Protein AF-X0UNL7-F1 (afdb_monomer)

Radius of gyration: 23.58 Å; Cα contacts (8 Å, |Δi|>4): 233; chains: 1; bounding box: 72×49×48 Å

Sequence (188 aa):
SVNSPQVIQELAQRMLQRGILPELEVFDLGMVNYANYLLRKQIIPSPSYLNIILGNIAGAQCSLGHMAAMLQDIPANTLWSFGGIGAAQLSSVAVAIAMGGGVRIGLEDNLHLHGRLTTNRELLATVRALAEIHGREIMSPAVAREKLGLGKHGRHPIPDNGRRQRTTLGTIPGGAQASSSDQRRAVA

InterPro domains:
  IPR008567 Beta-keto acid cleavage enzyme [PF05853] (2-150)
  IPR008567 Beta-keto acid cleavage enzyme [PTHR37418] (2-151)
  IPR013785 Aldolase-type TIM barrel [G3DSA:3.20.20.70] (1-152)

pLDDT: mean 87.15, std 21.37, range [29.81, 98.62]

Structure (mmCIF, N/CA/C/O backbone):
data_AF-X0UNL7-F1
#
_entry.id   AF-X0UNL7-F1
#
loop_
_atom_site.group_PDB
_atom_site.id
_atom_site.type_symbol
_atom_site.label_atom_id
_atom_site.label_alt_id
_atom_site.label_comp_id
_atom_site.label_asym_id
_atom_site.label_entity_id
_atom_site.label_seq_id
_atom_site.pdbx_PDB_ins_code
_atom_site.Cartn_x
_atom_site.Cartn_y
_atom_site.Cartn_z
_atom_site.occupancy
_atom_site.B_iso_or_equiv
_atom_site.auth_seq_id
_atom_site.auth_comp_id
_atom_site.auth_asym_id
_atom_site.auth_atom_id
_atom_site.pdbx_PDB_model_num
ATOM 1 N N . SER A 1 1 ? 12.863 6.101 9.921 1.00 58.38 1 SER A N 1
ATOM 2 C CA . SER A 1 1 ? 12.050 6.674 11.015 1.00 58.38 1 SER A CA 1
ATOM 3 C C . SER A 1 1 ? 11.760 5.585 12.033 1.00 58.38 1 SER A C 1
ATOM 5 O O . SER A 1 1 ? 11.741 4.427 11.633 1.00 58.38 1 SER A O 1
ATOM 7 N N . VAL A 1 2 ? 11.523 5.928 13.301 1.00 81.31 2 VAL A N 1
ATOM 8 C CA . VAL A 1 2 ? 11.025 4.992 14.324 1.00 81.31 2 VAL A CA 1
ATOM 9 C C . VAL A 1 2 ? 9.704 5.545 14.847 1.00 81.31 2 VAL A C 1
ATOM 11 O O . VAL A 1 2 ? 9.682 6.607 15.462 1.00 81.31 2 VAL A O 1
ATOM 14 N N . ASN A 1 3 ? 8.608 4.832 14.594 1.00 92.38 3 ASN A N 1
ATOM 15 C CA . ASN A 1 3 ? 7.275 5.209 15.058 1.00 92.38 3 ASN A CA 1
ATOM 16 C C . ASN A 1 3 ? 6.908 4.311 16.244 1.00 92.38 3 ASN A C 1
ATOM 18 O O . ASN A 1 3 ? 6.763 3.101 16.074 1.00 92.38 3 ASN A O 1
ATOM 22 N N . SER A 1 4 ? 6.777 4.875 17.447 1.00 96.00 4 SER A N 1
ATOM 23 C CA . SER A 1 4 ? 6.347 4.093 18.610 1.00 96.00 4 SER A CA 1
ATOM 24 C C . SER A 1 4 ? 4.848 3.757 18.531 1.00 96.00 4 SER A C 1
ATOM 26 O O . SER A 1 4 ? 4.080 4.514 17.926 1.00 96.00 4 SER A O 1
ATOM 28 N N . PRO A 1 5 ? 4.389 2.671 19.184 1.00 96.06 5 PRO A N 1
ATOM 29 C CA . PRO A 1 5 ? 2.966 2.344 19.304 1.00 96.06 5 PRO A CA 1
ATOM 30 C C . PRO A 1 5 ? 2.100 3.517 19.783 1.00 96.06 5 PRO A C 1
ATOM 32 O O . PRO A 1 5 ? 0.970 3.673 19.331 1.00 96.06 5 PRO A O 1
ATOM 35 N N . GLN A 1 6 ? 2.620 4.357 20.681 1.00 96.94 6 GLN A N 1
ATOM 36 C CA . GLN A 1 6 ? 1.936 5.542 21.203 1.00 96.94 6 GLN A CA 1
ATOM 37 C C . GLN A 1 6 ? 1.766 6.608 20.113 1.00 96.94 6 GLN A C 1
ATOM 39 O O . GLN A 1 6 ? 0.651 7.073 19.884 1.00 96.94 6 GLN A O 1
ATOM 44 N N . VAL A 1 7 ? 2.839 6.928 19.378 1.00 97.19 7 VAL A N 1
ATOM 45 C CA . VAL A 1 7 ? 2.806 7.902 18.272 1.00 97.19 7 VAL A CA 1
ATOM 46 C C . VAL A 1 7 ? 1.833 7.462 17.175 1.00 97.19 7 VAL A C 1
ATOM 48 O O . VAL A 1 7 ? 1.063 8.283 16.684 1.00 97.19 7 VAL A O 1
ATOM 51 N N . ILE A 1 8 ? 1.808 6.170 16.827 1.00 97.31 8 ILE A N 1
ATOM 52 C CA . ILE A 1 8 ? 0.876 5.628 15.823 1.00 97.31 8 ILE A CA 1
ATOM 53 C C . ILE A 1 8 ? -0.584 5.839 16.261 1.00 97.31 8 ILE A C 1
ATOM 55 O O . ILE A 1 8 ? -1.399 6.324 15.476 1.00 97.31 8 ILE A O 1
ATOM 59 N N . GLN A 1 9 ? -0.910 5.526 17.519 1.00 97.81 9 GLN A N 1
ATOM 60 C CA . GLN A 1 9 ? -2.265 5.693 18.061 1.00 97.81 9 GLN A CA 1
ATOM 61 C C . GLN A 1 9 ? -2.677 7.170 18.146 1.00 97.81 9 GLN A C 1
ATOM 63 O O . GLN A 1 9 ? -3.792 7.517 17.752 1.00 97.81 9 GLN A O 1
ATOM 68 N N . GLU A 1 10 ? -1.783 8.055 18.596 1.00 97.56 10 GLU A N 1
ATOM 69 C CA . GLU A 1 10 ? -2.044 9.497 18.633 1.00 97.56 10 GLU A CA 1
ATOM 70 C C . GLU A 1 10 ? -2.282 10.086 17.239 1.00 97.56 10 GLU A C 1
ATOM 72 O O . GLU A 1 10 ? -3.206 10.883 17.058 1.00 97.56 10 GLU A O 1
ATOM 77 N N . LEU A 1 11 ? -1.468 9.710 16.248 1.00 97.50 11 LEU A N 1
ATOM 78 C CA . LEU A 1 11 ? -1.635 10.173 14.870 1.00 97.50 11 LEU A CA 1
ATOM 79 C C . LEU A 1 11 ? -2.964 9.685 14.286 1.00 97.50 11 LEU A C 1
ATOM 81 O O . LEU A 1 11 ? -3.722 10.506 13.769 1.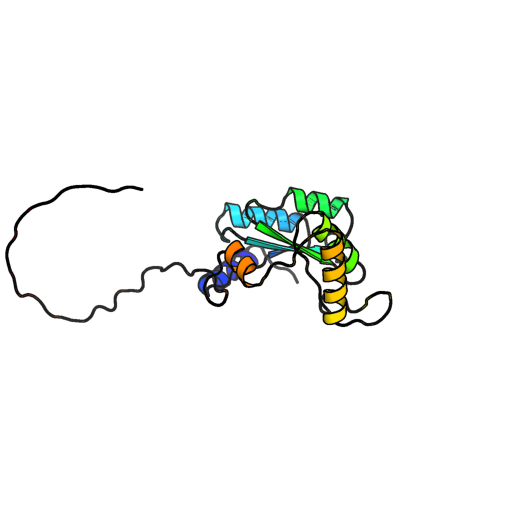00 97.50 11 LEU A O 1
ATOM 85 N N . ALA A 1 12 ? -3.296 8.401 14.453 1.00 97.00 12 ALA A N 1
ATOM 86 C CA . ALA A 1 12 ? -4.574 7.841 14.019 1.00 97.00 12 ALA A CA 1
ATOM 87 C C . ALA A 1 12 ? -5.772 8.600 14.619 1.00 97.00 12 ALA A C 1
ATOM 89 O O . ALA A 1 12 ? -6.649 9.059 13.884 1.00 97.00 12 ALA A O 1
ATOM 90 N N . GLN A 1 13 ? -5.779 8.834 15.936 1.00 96.56 13 GLN A N 1
ATOM 91 C CA . GLN A 1 13 ? -6.833 9.613 16.598 1.00 96.56 13 GLN A CA 1
ATOM 92 C C . GLN A 1 13 ? -6.912 11.055 16.068 1.00 96.56 13 GLN A C 1
ATOM 94 O O . GLN A 1 13 ? -8.002 11.544 15.758 1.00 96.56 13 GLN A O 1
ATOM 99 N N . ARG A 1 14 ? -5.769 11.738 15.905 1.00 97.12 14 ARG A N 1
ATOM 100 C CA . ARG A 1 14 ? -5.707 13.112 15.366 1.00 97.12 14 ARG A CA 1
ATOM 101 C C . ARG A 1 14 ? -6.190 13.198 13.912 1.00 97.12 14 ARG A C 1
ATOM 103 O O . ARG A 1 14 ? -6.754 14.232 13.540 1.00 97.12 14 ARG A O 1
ATOM 110 N N . MET A 1 15 ? -5.978 12.159 13.104 1.00 97.25 15 MET A N 1
ATOM 111 C CA . MET A 1 15 ? -6.485 12.052 11.729 1.00 97.25 15 MET A CA 1
ATOM 112 C C . MET A 1 15 ? -8.008 11.878 11.722 1.00 97.25 15 MET A C 1
ATOM 114 O O . MET A 1 15 ? -8.712 12.677 11.098 1.00 97.25 15 MET A O 1
ATOM 118 N N . LEU A 1 16 ? -8.532 10.929 12.503 1.00 95.69 16 LEU A N 1
ATOM 119 C CA . LEU A 1 16 ? -9.971 10.649 12.589 1.00 95.69 16 LEU A CA 1
ATOM 120 C C . LEU A 1 16 ? -10.769 11.860 13.102 1.00 95.69 16 LEU A C 1
ATOM 122 O O . LEU A 1 16 ? -11.783 12.224 12.509 1.00 95.69 16 LEU A O 1
ATOM 126 N N . GLN A 1 17 ? -10.255 12.575 14.110 1.00 95.62 17 GLN A N 1
ATOM 127 C CA . GLN A 1 17 ? -10.824 13.845 14.602 1.00 95.62 17 GLN A CA 1
ATOM 128 C C . GLN A 1 17 ? -10.930 14.942 13.524 1.00 95.62 17 GLN A C 1
ATOM 130 O O . GLN A 1 17 ? -11.717 15.876 13.668 1.00 95.62 17 GLN A O 1
ATOM 135 N N . ARG A 1 18 ? -10.135 14.858 12.449 1.00 95.44 18 ARG A N 1
ATOM 136 C CA . ARG A 1 18 ? -10.132 15.803 11.315 1.00 95.44 18 ARG A CA 1
ATOM 137 C C . ARG A 1 18 ? -10.932 15.293 10.108 1.00 95.44 18 ARG A C 1
ATOM 139 O O . ARG A 1 18 ? -11.028 16.001 9.102 1.00 95.44 18 ARG A O 1
ATOM 146 N N . GLY A 1 19 ? -11.525 14.102 10.207 1.00 95.50 19 GLY A N 1
ATOM 147 C CA . GLY A 1 19 ? -12.220 13.434 9.107 1.00 95.50 19 GLY A CA 1
ATOM 148 C C . GLY A 1 19 ? -11.260 12.855 8.067 1.00 95.50 19 GLY A C 1
ATOM 149 O O . GLY A 1 19 ? -11.548 12.905 6.872 1.00 95.50 19 GLY A O 1
ATOM 150 N N . ILE A 1 20 ? -10.107 12.349 8.510 1.00 96.44 20 ILE A N 1
ATOM 151 C CA . ILE A 1 20 ? -9.097 11.685 7.680 1.00 96.44 20 ILE A CA 1
ATOM 152 C C . ILE A 1 20 ? -9.042 10.214 8.105 1.00 96.44 20 ILE A C 1
ATOM 154 O O . ILE A 1 20 ? -8.800 9.926 9.276 1.00 96.44 20 ILE A O 1
ATOM 158 N N . LEU A 1 21 ? -9.263 9.292 7.165 1.00 97.12 21 LEU A N 1
ATOM 159 C CA . LEU A 1 21 ? -9.045 7.860 7.383 1.00 97.12 21 LEU A CA 1
ATOM 160 C C . LEU A 1 21 ? -7.533 7.576 7.313 1.00 97.12 21 LEU A C 1
ATOM 162 O O . LEU A 1 21 ? -6.908 7.995 6.337 1.00 97.12 21 LEU A O 1
ATOM 166 N N . PRO A 1 22 ? -6.929 6.897 8.304 1.00 97.25 22 PRO A N 1
ATOM 167 C CA . PRO A 1 22 ? -5.535 6.481 8.212 1.00 97.25 22 PRO A CA 1
ATOM 168 C C . PRO A 1 22 ? -5.308 5.421 7.128 1.00 97.25 22 PRO A C 1
ATOM 170 O O . PRO A 1 22 ? -5.930 4.361 7.144 1.00 97.25 22 PRO A O 1
ATOM 173 N N . GLU A 1 23 ? -4.369 5.702 6.228 1.00 97.75 23 GLU A N 1
ATOM 174 C CA . GLU A 1 23 ? -3.681 4.694 5.423 1.00 97.75 23 GLU A CA 1
ATOM 175 C C . GLU A 1 23 ? -2.556 4.094 6.272 1.00 97.75 23 GLU A C 1
ATOM 177 O O . GLU A 1 23 ? -1.737 4.825 6.837 1.00 97.75 23 GLU A O 1
ATOM 182 N N . LEU A 1 24 ? -2.548 2.770 6.422 1.00 97.88 24 LEU A N 1
ATOM 183 C CA . LEU A 1 24 ? -1.530 2.071 7.197 1.00 97.88 24 LEU A CA 1
ATOM 184 C C . LEU A 1 24 ? -0.393 1.614 6.288 1.00 97.88 24 LEU A C 1
ATOM 186 O O . LEU A 1 24 ? -0.502 0.591 5.614 1.00 97.88 24 LEU A O 1
ATOM 190 N N . GLU A 1 25 ? 0.706 2.361 6.321 1.00 97.44 25 GLU A N 1
ATOM 191 C CA . GLU A 1 25 ? 1.963 1.994 5.668 1.00 97.44 25 GLU A CA 1
ATOM 192 C C . GLU A 1 25 ? 2.620 0.816 6.407 1.00 97.44 25 GLU A C 1
ATOM 194 O O . GLU A 1 25 ? 3.006 0.923 7.577 1.00 97.44 25 GLU A O 1
ATOM 199 N N . VAL A 1 26 ? 2.730 -0.324 5.727 1.00 97.81 26 VAL A N 1
ATOM 200 C CA . VAL A 1 26 ? 3.192 -1.605 6.274 1.00 97.81 26 VAL A CA 1
ATOM 201 C C . VAL A 1 26 ? 4.473 -2.030 5.567 1.00 97.81 26 VAL A C 1
ATOM 203 O O . VAL A 1 26 ? 4.478 -2.303 4.372 1.00 97.81 26 VAL A O 1
ATOM 206 N N . PHE A 1 27 ? 5.557 -2.151 6.331 1.00 97.56 27 PHE A N 1
ATOM 207 C CA . PHE A 1 27 ? 6.864 -2.580 5.823 1.00 97.56 27 PHE A CA 1
ATOM 208 C C . PHE A 1 27 ? 7.256 -3.992 6.272 1.00 97.56 27 PHE A C 1
ATOM 210 O O . PHE A 1 27 ? 8.215 -4.538 5.743 1.00 97.56 27 PHE A O 1
ATOM 217 N N . ASP A 1 28 ? 6.561 -4.590 7.246 1.00 96.62 28 ASP A N 1
ATOM 218 C CA . ASP A 1 28 ? 6.892 -5.919 7.781 1.00 96.62 28 ASP A CA 1
ATOM 219 C C . ASP A 1 28 ? 5.660 -6.623 8.387 1.00 96.62 28 ASP A C 1
ATOM 221 O O . ASP A 1 28 ? 4.667 -5.976 8.735 1.00 96.62 28 ASP A O 1
ATOM 225 N N . LEU A 1 29 ? 5.719 -7.946 8.555 1.00 96.81 29 LEU A N 1
ATOM 226 C CA . LEU A 1 29 ? 4.645 -8.784 9.100 1.00 96.81 29 LEU A CA 1
ATOM 227 C C . LEU A 1 29 ? 4.271 -8.375 10.536 1.00 96.81 29 LEU A C 1
ATOM 229 O O . LEU A 1 29 ? 3.103 -8.415 10.928 1.00 96.81 29 LEU A O 1
ATOM 233 N N . GLY A 1 30 ? 5.241 -7.888 11.316 1.00 97.00 30 GLY A N 1
ATOM 234 C CA . GLY A 1 30 ? 4.986 -7.289 12.631 1.00 97.00 30 GLY A CA 1
ATOM 235 C C . GLY A 1 30 ? 4.044 -6.076 12.577 1.00 97.00 30 GLY A C 1
ATOM 236 O O . GLY A 1 30 ? 3.266 -5.856 13.505 1.00 97.00 30 GLY A O 1
ATOM 237 N N . MET A 1 31 ? 4.043 -5.322 11.471 1.00 97.69 31 MET A N 1
ATOM 238 C CA . MET A 1 31 ? 3.136 -4.184 11.275 1.00 97.69 31 MET A CA 1
ATOM 239 C C . MET A 1 31 ? 1.727 -4.633 10.861 1.00 97.69 31 MET A C 1
ATOM 241 O O . MET A 1 31 ? 0.760 -4.030 11.319 1.00 97.69 31 MET A O 1
ATOM 245 N N . VAL A 1 32 ? 1.581 -5.732 10.106 1.00 98.12 32 VAL A N 1
ATOM 246 C CA . VAL A 1 32 ? 0.269 -6.374 9.848 1.00 98.12 32 VAL A CA 1
ATOM 247 C C . VAL A 1 32 ? -0.356 -6.864 11.162 1.00 98.12 32 VAL A C 1
ATOM 249 O O . VAL A 1 32 ? -1.530 -6.613 11.450 1.00 98.12 32 VAL A O 1
ATOM 252 N N . ASN A 1 33 ? 0.452 -7.484 12.024 1.00 97.69 33 ASN A N 1
ATOM 253 C CA . ASN A 1 33 ? 0.040 -7.891 13.368 1.00 97.69 33 ASN A CA 1
ATOM 254 C C . ASN A 1 33 ? -0.386 -6.699 14.244 1.00 97.69 33 ASN A C 1
ATOM 256 O O . ASN A 1 33 ? -1.362 -6.790 14.999 1.00 97.69 33 ASN A O 1
ATOM 260 N N . TYR A 1 34 ? 0.294 -5.555 14.116 1.00 97.75 34 TYR A N 1
ATOM 261 C CA . TYR A 1 34 ? -0.083 -4.339 14.833 1.00 97.75 34 TYR A CA 1
ATOM 262 C C . TYR A 1 34 ? -1.340 -3.663 14.255 1.00 97.75 34 TYR A C 1
ATOM 264 O O . TYR A 1 34 ? -2.193 -3.219 15.023 1.00 97.75 34 TYR A O 1
ATOM 272 N N . ALA A 1 35 ? -1.541 -3.674 12.934 1.00 97.94 35 ALA A N 1
ATOM 273 C CA . ALA A 1 35 ? -2.788 -3.229 12.300 1.00 97.94 35 ALA A CA 1
ATOM 274 C C . ALA A 1 35 ? -4.003 -4.019 12.822 1.00 97.94 35 ALA A C 1
ATOM 276 O O . ALA A 1 35 ? -5.010 -3.434 13.229 1.00 97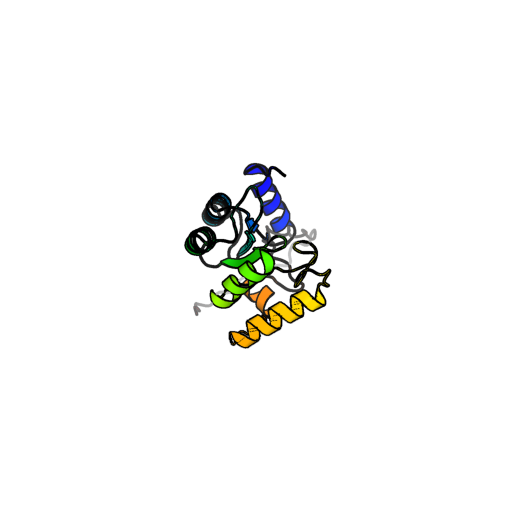.94 35 ALA A O 1
ATOM 277 N N . ASN A 1 36 ? -3.866 -5.345 12.921 1.00 97.50 36 ASN A N 1
ATOM 278 C CA . ASN A 1 36 ? -4.855 -6.219 13.553 1.00 97.50 36 ASN A CA 1
ATOM 279 C C . ASN A 1 36 ? -5.135 -5.838 15.020 1.00 97.50 36 ASN A C 1
ATOM 281 O O . ASN A 1 36 ? -6.288 -5.851 15.455 1.00 97.50 36 ASN A O 1
ATOM 285 N N . TYR A 1 37 ? -4.108 -5.480 15.800 1.00 97.69 37 TYR A N 1
ATOM 286 C CA . TYR A 1 37 ? -4.297 -4.973 17.164 1.00 97.69 37 TYR A CA 1
ATOM 287 C C . TYR A 1 37 ? -5.105 -3.665 17.185 1.00 97.69 37 TYR A C 1
ATOM 289 O O . TYR A 1 37 ? -6.057 -3.563 17.964 1.00 97.69 37 TYR A O 1
ATOM 297 N N . LEU A 1 38 ? -4.771 -2.695 16.326 1.00 97.69 38 LEU A N 1
ATOM 298 C CA . LEU A 1 38 ? -5.443 -1.391 16.265 1.00 97.69 38 LEU A CA 1
ATOM 299 C C . LEU A 1 38 ? -6.933 -1.525 15.907 1.00 97.69 38 LEU A C 1
ATOM 301 O O . LEU A 1 38 ? -7.767 -0.890 16.557 1.00 97.69 38 LEU A O 1
ATOM 305 N N . LEU A 1 39 ? -7.271 -2.390 14.943 1.00 96.62 39 LEU A N 1
ATOM 306 C CA . LEU A 1 39 ? -8.658 -2.692 14.560 1.00 96.62 39 LEU A CA 1
ATOM 307 C C . LEU A 1 39 ? -9.427 -3.410 15.674 1.00 96.62 39 LEU A C 1
ATOM 309 O O . LEU A 1 39 ? -10.516 -2.974 16.044 1.00 96.62 39 LEU A O 1
ATOM 313 N N . ARG A 1 40 ? -8.854 -4.461 16.282 1.00 96.56 40 ARG A N 1
ATOM 314 C CA . ARG A 1 40 ? -9.494 -5.165 17.416 1.00 96.56 40 ARG A CA 1
ATOM 315 C C . ARG A 1 40 ? -9.735 -4.256 18.622 1.00 96.56 40 ARG A C 1
ATOM 317 O O . ARG A 1 40 ? -10.652 -4.506 19.398 1.00 96.56 40 ARG A O 1
ATOM 324 N N . LYS A 1 41 ? -8.906 -3.225 18.804 1.00 96.94 41 LYS A N 1
ATOM 325 C CA . LYS A 1 41 ? -9.064 -2.203 19.850 1.00 96.94 41 LYS A CA 1
ATOM 326 C C . LYS A 1 41 ? -9.923 -1.008 19.426 1.00 96.94 41 LYS A C 1
ATOM 328 O O . LYS A 1 41 ? -10.089 -0.104 20.236 1.00 96.94 41 LYS A O 1
ATOM 333 N N . GLN A 1 42 ? -10.465 -1.005 18.204 1.00 95.44 42 GLN A N 1
ATOM 334 C CA . GLN A 1 42 ? -11.272 0.084 17.632 1.00 95.44 42 GLN A CA 1
ATOM 335 C C . GLN A 1 42 ? -10.557 1.452 17.656 1.00 95.44 42 GLN A C 1
ATOM 337 O O . GLN A 1 42 ? -11.193 2.502 17.690 1.00 95.44 42 GLN A O 1
ATOM 342 N N . ILE A 1 43 ? -9.218 1.446 17.633 1.00 95.94 43 ILE A N 1
ATOM 343 C CA . ILE A 1 43 ? -8.396 2.668 17.583 1.00 95.94 43 ILE A CA 1
ATOM 344 C C . ILE A 1 43 ? -8.408 3.258 16.167 1.00 95.94 43 ILE A C 1
ATOM 346 O O . ILE A 1 43 ? -8.331 4.474 15.992 1.00 95.94 43 ILE A O 1
ATOM 350 N N . ILE A 1 44 ? -8.535 2.387 15.166 1.00 95.81 44 ILE A N 1
ATOM 351 C CA . ILE A 1 44 ? -8.847 2.740 13.782 1.00 95.81 44 ILE A CA 1
ATOM 352 C C . ILE A 1 44 ? -10.172 2.081 13.375 1.00 95.81 44 ILE A C 1
ATOM 354 O O . ILE A 1 44 ? -10.483 0.993 13.873 1.00 95.81 44 ILE A O 1
ATOM 358 N N . PRO A 1 45 ? -10.965 2.731 12.508 1.00 94.75 45 PRO A N 1
ATOM 359 C CA . PRO A 1 45 ? -12.239 2.203 12.041 1.00 94.75 45 PRO A CA 1
ATOM 360 C C . PRO A 1 45 ? -12.043 1.077 11.019 1.00 94.75 45 PRO A C 1
ATOM 362 O O . PRO A 1 45 ? -10.967 0.904 10.449 1.00 94.75 45 PRO A O 1
ATOM 365 N N . SER A 1 46 ? -13.132 0.358 10.758 1.00 94.25 46 SER A N 1
ATOM 366 C CA . SER A 1 46 ? -13.294 -0.514 9.597 1.00 94.25 46 SER A CA 1
ATOM 367 C C . SER A 1 46 ? -14.439 0.051 8.734 1.00 94.25 46 SER A C 1
ATOM 369 O O . SER A 1 46 ? -15.440 0.477 9.316 1.00 94.25 46 SER A O 1
ATOM 371 N N . PRO A 1 47 ? -14.341 0.076 7.390 1.00 95.88 47 PRO A N 1
ATOM 372 C CA . PRO A 1 47 ? -13.232 -0.418 6.572 1.00 95.88 47 PRO A CA 1
ATOM 373 C C . PRO A 1 47 ? -11.942 0.398 6.732 1.00 95.88 47 PRO A C 1
ATOM 375 O O . PRO A 1 47 ? -11.968 1.590 7.031 1.00 95.88 47 PRO A O 1
ATOM 378 N N . SER A 1 48 ? -10.809 -0.268 6.523 1.00 96.75 48 SER A N 1
ATOM 379 C CA . SER A 1 48 ? -9.457 0.303 6.617 1.00 96.75 48 SER A CA 1
ATOM 380 C C . SER A 1 48 ? -8.652 0.073 5.336 1.00 96.75 48 SER A C 1
ATOM 382 O O . SER A 1 48 ? -9.058 -0.711 4.475 1.00 96.75 48 SER A O 1
ATOM 384 N N . TYR A 1 49 ? -7.499 0.739 5.216 1.00 98.12 49 TYR A N 1
ATOM 385 C CA . TYR A 1 49 ? -6.582 0.585 4.086 1.00 98.12 49 TYR A CA 1
ATOM 386 C C . TYR A 1 49 ? -5.158 0.249 4.550 1.00 98.12 49 TYR A C 1
ATOM 388 O O . TYR A 1 49 ? -4.602 0.958 5.391 1.00 98.12 49 TYR A O 1
ATOM 396 N N . LEU A 1 50 ? -4.587 -0.830 4.008 1.00 98.44 50 LEU A N 1
ATOM 397 C CA . LEU A 1 50 ? -3.208 -1.276 4.239 1.00 98.44 50 LEU A CA 1
ATOM 398 C C . LEU A 1 50 ? -2.380 -1.123 2.958 1.00 98.44 50 LEU A C 1
ATOM 400 O O . LEU A 1 50 ? -2.661 -1.776 1.955 1.00 98.44 50 LEU A O 1
ATOM 404 N N . ASN A 1 51 ? -1.327 -0.319 3.009 1.00 98.25 51 ASN A N 1
ATOM 405 C CA . ASN A 1 51 ? -0.405 -0.120 1.898 1.00 98.25 51 ASN A CA 1
ATOM 406 C C . ASN A 1 51 ? 0.910 -0.836 2.219 1.00 98.25 51 ASN A C 1
ATOM 408 O O . ASN A 1 51 ? 1.669 -0.407 3.087 1.00 98.25 51 ASN A O 1
ATOM 412 N N . ILE A 1 52 ? 1.134 -1.993 1.595 1.00 98.50 52 ILE A N 1
ATOM 413 C CA . ILE A 1 52 ? 2.235 -2.893 1.949 1.00 98.50 52 ILE A CA 1
ATOM 414 C C . ILE A 1 52 ? 3.408 -2.655 0.991 1.00 98.50 52 ILE A C 1
ATOM 416 O O . ILE A 1 52 ? 3.306 -2.927 -0.206 1.00 98.50 52 ILE A O 1
ATOM 420 N N . ILE A 1 53 ? 4.528 -2.150 1.511 1.00 98.12 53 ILE A N 1
ATOM 421 C CA . ILE A 1 53 ? 5.687 -1.711 0.722 1.00 98.12 53 ILE A CA 1
ATOM 422 C C . ILE A 1 53 ? 6.839 -2.711 0.872 1.00 98.12 53 ILE A C 1
ATO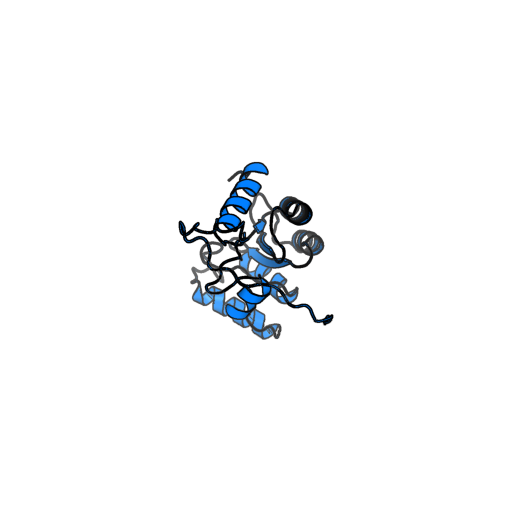M 424 O O . ILE A 1 53 ? 7.382 -2.905 1.960 1.00 98.12 53 ILE A O 1
ATOM 428 N N . LEU A 1 54 ? 7.233 -3.324 -0.246 1.00 98.50 54 LEU A N 1
ATOM 429 C CA . LEU A 1 54 ? 8.203 -4.421 -0.295 1.00 98.50 54 LEU A CA 1
ATOM 430 C C . LEU A 1 54 ? 9.579 -3.989 -0.827 1.00 98.50 54 LEU A C 1
ATOM 432 O O . LEU A 1 54 ? 9.704 -3.075 -1.643 1.00 98.50 54 LEU A O 1
ATOM 436 N N . GLY A 1 55 ? 10.627 -4.705 -0.413 1.00 97.12 55 GLY A N 1
ATOM 437 C CA . GLY A 1 55 ? 11.999 -4.506 -0.899 1.00 97.12 55 GLY A CA 1
ATOM 438 C C . GLY A 1 55 ? 12.797 -3.432 -0.152 1.00 97.12 55 GLY A C 1
ATOM 439 O O . GLY A 1 55 ? 13.860 -3.026 -0.616 1.00 97.12 55 GLY A O 1
ATOM 440 N N . ASN A 1 56 ? 12.321 -2.972 1.008 1.00 95.06 56 ASN A N 1
ATOM 441 C CA . ASN A 1 56 ? 13.152 -2.191 1.923 1.00 95.06 56 ASN A CA 1
ATOM 442 C C . ASN A 1 56 ? 14.190 -3.112 2.586 1.00 95.06 56 ASN A C 1
ATOM 444 O O . ASN A 1 56 ? 13.832 -4.191 3.051 1.00 95.06 56 ASN A O 1
ATOM 448 N N . ILE A 1 57 ? 15.454 -2.688 2.687 1.00 94.94 57 ILE A N 1
ATOM 449 C CA . ILE A 1 57 ? 16.535 -3.475 3.312 1.00 94.94 57 ILE A CA 1
ATOM 450 C C . ILE A 1 57 ? 16.237 -3.897 4.765 1.00 94.94 57 ILE A C 1
ATOM 452 O O . ILE A 1 57 ? 16.732 -4.925 5.216 1.00 94.94 57 ILE A O 1
ATOM 456 N N . ALA A 1 58 ? 15.417 -3.125 5.484 1.00 93.44 58 ALA A N 1
ATOM 457 C CA . ALA A 1 58 ? 15.050 -3.357 6.881 1.00 93.44 58 ALA A CA 1
ATOM 458 C C . ALA A 1 58 ? 13.580 -3.796 7.061 1.00 93.44 58 ALA A C 1
ATOM 460 O O . ALA A 1 58 ? 12.993 -3.543 8.112 1.00 93.44 58 ALA A O 1
ATOM 461 N N . GLY A 1 59 ? 12.972 -4.400 6.035 1.00 96.12 59 GLY A N 1
ATOM 462 C CA . GLY A 1 59 ? 11.597 -4.899 6.090 1.00 96.12 59 GLY A CA 1
ATOM 463 C C . GLY A 1 59 ? 11.364 -6.123 5.205 1.00 96.12 59 GLY A C 1
ATOM 464 O O . GLY A 1 59 ? 12.291 -6.845 4.824 1.00 96.12 59 GLY A O 1
ATOM 465 N N . ALA A 1 60 ? 10.105 -6.354 4.848 1.00 97.75 60 ALA A N 1
ATOM 466 C CA . ALA A 1 60 ? 9.695 -7.461 4.009 1.00 97.75 60 ALA A CA 1
ATOM 467 C C . ALA A 1 60 ? 10.219 -7.324 2.575 1.00 97.75 60 ALA A C 1
ATOM 469 O O . ALA A 1 60 ? 10.149 -6.271 1.937 1.00 97.75 60 ALA A O 1
ATOM 470 N N . GLN A 1 61 ? 10.729 -8.435 2.0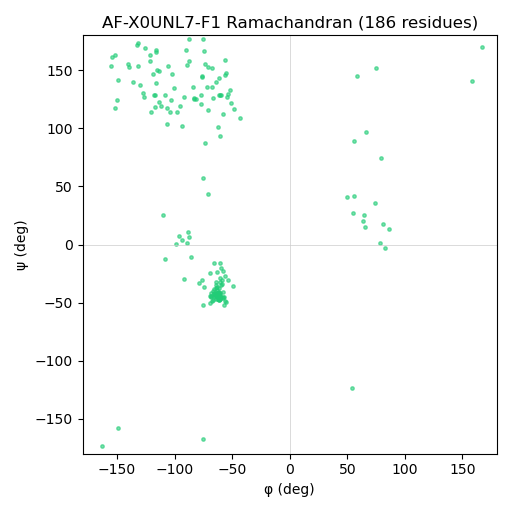51 1.00 98.19 61 GLN A N 1
ATOM 471 C CA . GLN A 1 61 ? 11.256 -8.510 0.697 1.00 98.19 61 GLN A CA 1
ATOM 472 C C . GLN A 1 61 ? 10.146 -8.835 -0.300 1.00 98.19 61 GLN A C 1
ATOM 474 O O . GLN A 1 61 ? 9.132 -9.435 0.052 1.00 98.19 61 GLN A O 1
ATOM 479 N N . CYS A 1 62 ? 10.360 -8.495 -1.572 1.00 97.69 62 CYS A N 1
ATOM 480 C CA . CYS A 1 62 ? 9.467 -8.877 -2.667 1.00 97.69 62 CYS A CA 1
ATOM 481 C C . CYS A 1 62 ? 9.644 -10.366 -3.043 1.00 97.69 62 CYS A C 1
ATOM 483 O O . CYS A 1 62 ? 9.967 -10.711 -4.179 1.00 97.69 62 CYS A O 1
ATOM 485 N N . SER A 1 63 ? 9.454 -11.255 -2.066 1.00 97.44 63 SER A N 1
ATOM 486 C CA . SER A 1 63 ? 9.474 -12.710 -2.219 1.00 97.44 63 SER A CA 1
ATOM 487 C C . SER A 1 63 ? 8.084 -13.290 -1.950 1.00 97.44 63 SER A C 1
ATOM 489 O O . SER A 1 63 ? 7.315 -12.755 -1.148 1.00 97.44 63 SER A O 1
ATOM 491 N N . LEU A 1 64 ? 7.754 -14.405 -2.611 1.00 96.88 64 LEU A N 1
ATOM 492 C CA . LEU A 1 64 ? 6.441 -15.044 -2.463 1.00 96.88 64 LEU A CA 1
ATOM 493 C C . LEU A 1 64 ? 6.153 -15.461 -1.014 1.00 96.88 64 LEU A C 1
ATOM 495 O O . LEU A 1 64 ? 5.020 -15.330 -0.575 1.00 96.88 64 LEU A O 1
ATOM 499 N N . GLY A 1 65 ? 7.167 -15.893 -0.254 1.00 98.19 65 GLY A N 1
ATOM 500 C CA . GLY A 1 65 ? 7.001 -16.273 1.154 1.00 98.19 65 GLY A CA 1
ATOM 501 C C . GLY A 1 65 ? 6.591 -15.102 2.054 1.00 98.19 65 GLY A C 1
ATOM 502 O O . GLY A 1 65 ? 5.661 -15.239 2.845 1.00 98.19 65 GLY A O 1
ATOM 503 N N . HIS A 1 66 ? 7.227 -13.934 1.897 1.00 98.25 66 HIS A N 1
ATOM 504 C CA . HIS A 1 66 ? 6.869 -12.740 2.672 1.00 98.25 66 HIS A CA 1
ATOM 505 C C . HIS A 1 66 ? 5.485 -12.219 2.266 1.00 98.25 66 HIS A C 1
ATOM 507 O O . HIS A 1 66 ? 4.657 -11.939 3.131 1.00 98.25 66 HIS A O 1
ATOM 513 N N . MET A 1 67 ? 5.209 -12.149 0.957 1.00 98.19 67 MET A N 1
ATOM 514 C CA . MET A 1 67 ? 3.904 -11.725 0.443 1.00 98.19 67 MET A CA 1
ATOM 515 C C . MET A 1 67 ? 2.775 -12.653 0.907 1.00 98.19 67 MET A C 1
ATOM 517 O O . MET A 1 67 ? 1.754 -12.160 1.371 1.00 98.19 67 MET A O 1
ATOM 521 N N . ALA A 1 68 ? 2.956 -13.975 0.846 1.00 98.00 68 ALA A N 1
ATOM 522 C CA . ALA A 1 68 ? 1.944 -14.939 1.278 1.00 98.00 68 ALA A CA 1
ATOM 523 C C . ALA A 1 68 ? 1.621 -14.817 2.776 1.00 98.00 68 ALA A C 1
ATOM 525 O O . ALA A 1 68 ? 0.447 -14.734 3.131 1.00 98.00 68 ALA A O 1
ATOM 526 N N . ALA A 1 69 ? 2.644 -14.732 3.636 1.00 98.12 69 ALA A N 1
ATOM 527 C CA . ALA A 1 69 ? 2.451 -14.542 5.075 1.00 98.12 69 ALA A CA 1
ATOM 528 C C . ALA A 1 69 ? 1.710 -13.229 5.384 1.00 98.12 69 ALA A C 1
ATOM 530 O O . ALA A 1 69 ? 0.764 -13.214 6.166 1.00 98.12 69 ALA A O 1
ATOM 531 N N . MET A 1 70 ? 2.086 -12.132 4.716 1.00 98.00 70 MET A N 1
ATOM 532 C CA . MET A 1 70 ? 1.405 -10.845 4.877 1.00 98.00 70 MET A CA 1
ATOM 533 C C . MET A 1 70 ? -0.054 -10.887 4.423 1.00 98.00 70 MET A C 1
ATOM 535 O O . MET A 1 70 ? -0.901 -10.362 5.137 1.00 98.00 70 MET A O 1
ATOM 539 N N . LEU A 1 71 ? -0.349 -11.505 3.270 1.00 97.50 71 LEU A N 1
ATOM 540 C CA . LEU A 1 71 ? -1.709 -11.632 2.726 1.00 97.50 71 LEU A CA 1
ATOM 541 C C . LEU A 1 71 ? -2.627 -12.455 3.632 1.00 97.50 71 LEU A C 1
ATOM 543 O O . LEU A 1 71 ? -3.796 -12.107 3.786 1.00 97.50 71 LEU A O 1
ATOM 547 N N . GLN A 1 72 ? -2.100 -13.527 4.228 1.00 97.31 72 GLN A N 1
ATOM 548 C CA . GLN A 1 72 ? -2.844 -14.394 5.139 1.00 97.31 72 GLN A CA 1
ATOM 549 C C . GLN A 1 72 ? -3.295 -13.659 6.412 1.00 97.31 72 GLN A C 1
ATOM 551 O O . GLN A 1 72 ? -4.392 -13.916 6.905 1.00 97.31 72 GLN A O 1
ATOM 556 N N . ASP A 1 73 ? -2.482 -12.718 6.900 1.00 97.31 73 ASP A N 1
ATOM 557 C CA . ASP A 1 73 ? -2.732 -11.977 8.139 1.00 97.31 73 ASP A CA 1
ATOM 558 C C . ASP A 1 73 ? -3.473 -10.637 7.924 1.00 97.31 73 ASP A C 1
ATOM 560 O O . ASP A 1 73 ? -3.687 -9.895 8.889 1.00 97.31 73 ASP A O 1
ATOM 564 N N . ILE A 1 74 ? -3.889 -10.285 6.696 1.00 97.06 74 ILE A N 1
ATOM 565 C CA . ILE A 1 74 ? -4.621 -9.027 6.447 1.00 97.06 74 ILE A CA 1
ATOM 566 C C . ILE A 1 74 ? -5.950 -9.022 7.228 1.00 97.06 74 ILE A C 1
ATOM 568 O O . ILE A 1 74 ? -6.745 -9.956 7.096 1.00 97.06 74 ILE A O 1
ATOM 572 N N . PRO A 1 75 ? -6.248 -7.966 8.015 1.00 94.38 75 PRO A N 1
ATOM 573 C CA . PRO A 1 75 ? -7.486 -7.904 8.782 1.00 94.38 75 PRO A CA 1
ATOM 574 C C . PRO A 1 75 ? -8.732 -7.937 7.886 1.00 94.38 75 PRO A C 1
ATOM 576 O O . PRO A 1 75 ? -8.779 -7.289 6.838 1.00 94.38 75 PRO A O 1
ATOM 579 N N . ALA A 1 76 ? -9.794 -8.607 8.335 1.00 92.69 76 ALA A N 1
ATOM 580 C CA . ALA A 1 76 ? -11.075 -8.621 7.628 1.00 92.69 76 ALA A CA 1
ATOM 581 C C . ALA A 1 76 ? -11.627 -7.199 7.375 1.00 92.69 76 ALA A C 1
ATOM 583 O O . ALA A 1 76 ? -11.438 -6.290 8.184 1.00 92.69 76 ALA A O 1
ATOM 584 N N . ASN A 1 77 ? -12.335 -7.022 6.252 1.00 95.12 77 ASN A N 1
ATOM 585 C CA . ASN A 1 77 ? -12.867 -5.732 5.787 1.00 95.12 77 ASN A CA 1
ATOM 586 C C . ASN A 1 77 ? -11.793 -4.625 5.642 1.00 95.12 77 ASN A C 1
ATOM 588 O O . ASN A 1 77 ? -12.004 -3.463 5.990 1.00 95.12 77 ASN A O 1
ATOM 592 N N . THR A 1 78 ? -10.629 -5.004 5.109 1.00 97.62 78 THR A N 1
ATOM 593 C CA . THR A 1 78 ? -9.516 -4.105 4.780 1.00 97.62 78 THR A CA 1
ATOM 594 C C . THR A 1 78 ? -9.266 -4.127 3.277 1.00 97.62 78 THR A C 1
ATOM 596 O O . THR A 1 78 ? -9.087 -5.199 2.695 1.00 97.62 78 THR A O 1
ATOM 599 N N . LEU A 1 79 ? -9.215 -2.956 2.640 1.00 98.00 79 LEU A N 1
ATOM 600 C CA . LEU A 1 79 ? -8.604 -2.839 1.316 1.00 98.00 79 LEU A CA 1
ATOM 601 C C . LEU A 1 79 ? -7.083 -2.862 1.468 1.00 98.00 79 LEU A C 1
ATOM 603 O O . LEU A 1 79 ? -6.549 -2.307 2.425 1.00 98.00 79 LEU A O 1
ATOM 607 N N . TRP A 1 80 ? -6.377 -3.454 0.512 1.00 98.44 80 TRP A N 1
ATOM 608 C CA . TRP A 1 80 ? -4.921 -3.523 0.562 1.00 98.44 80 TRP A CA 1
ATOM 609 C C . TRP A 1 80 ? -4.274 -3.313 -0.803 1.00 98.44 80 TRP A C 1
ATOM 611 O O . TRP A 1 80 ? -4.887 -3.578 -1.843 1.00 98.44 80 TRP A O 1
ATOM 621 N N . SER A 1 81 ? -3.024 -2.860 -0.789 1.00 98.44 81 SER A N 1
ATOM 622 C CA . SER A 1 81 ? -2.161 -2.743 -1.963 1.00 98.44 81 SER A CA 1
ATOM 623 C C . SER A 1 81 ? -0.777 -3.332 -1.714 1.00 98.44 81 SER A C 1
ATOM 625 O O . SER A 1 81 ? -0.294 -3.322 -0.582 1.00 98.44 81 SER A O 1
ATOM 627 N N . PHE A 1 82 ? -0.113 -3.779 -2.785 1.00 98.62 82 PHE A N 1
ATOM 628 C CA . PHE A 1 82 ? 1.349 -3.862 -2.789 1.00 98.62 82 PHE A CA 1
ATOM 629 C C . PHE A 1 82 ? 1.967 -2.679 -3.538 1.00 98.62 82 PHE A C 1
ATOM 631 O O . PHE A 1 82 ? 1.562 -2.348 -4.657 1.00 98.62 82 PHE A O 1
ATOM 638 N N . GLY A 1 83 ? 2.995 -2.098 -2.928 1.00 98.31 83 GLY A N 1
ATOM 639 C CA . GLY A 1 83 ? 4.025 -1.287 -3.569 1.00 98.31 83 GLY A CA 1
ATOM 640 C C . GLY A 1 83 ? 5.388 -1.971 -3.440 1.00 98.31 83 GLY A C 1
ATOM 641 O O . GLY A 1 83 ? 5.561 -2.915 -2.664 1.00 98.31 83 GLY A O 1
ATOM 642 N N . GLY A 1 84 ? 6.376 -1.494 -4.190 1.00 97.94 84 GLY A N 1
ATOM 643 C CA . GLY A 1 84 ? 7.732 -2.032 -4.132 1.00 97.94 84 GLY A CA 1
ATOM 644 C C . GLY A 1 84 ? 8.770 -0.960 -4.425 1.00 97.94 84 GLY A C 1
ATOM 645 O O . GLY A 1 84 ? 8.552 -0.106 -5.283 1.00 97.94 84 GLY A O 1
ATOM 646 N N . ILE A 1 85 ? 9.890 -1.008 -3.708 1.00 97.88 85 ILE A N 1
ATOM 647 C CA . ILE A 1 85 ? 10.979 -0.034 -3.831 1.00 97.88 85 ILE A CA 1
ATOM 648 C C . ILE A 1 85 ? 11.894 -0.416 -5.003 1.00 97.88 85 ILE A C 1
ATOM 650 O O . ILE A 1 85 ? 12.404 -1.538 -5.086 1.00 97.88 85 ILE A O 1
ATOM 654 N N . GLY A 1 86 ? 12.115 0.525 -5.921 1.00 96.62 86 GLY A N 1
ATOM 655 C CA . GLY A 1 86 ? 12.965 0.356 -7.098 1.00 96.62 86 GLY A CA 1
ATOM 656 C C . GLY A 1 86 ? 12.561 -0.857 -7.939 1.00 96.62 86 GLY A C 1
ATOM 657 O O . GLY A 1 86 ? 11.409 -1.000 -8.348 1.00 96.62 86 GLY A O 1
ATOM 658 N N . ALA A 1 87 ? 13.512 -1.768 -8.162 1.00 94.88 87 ALA A N 1
ATOM 659 C CA . ALA A 1 87 ? 13.307 -2.985 -8.951 1.00 94.88 87 ALA A CA 1
ATOM 660 C C . ALA A 1 87 ? 12.207 -3.921 -8.403 1.00 94.88 87 ALA A C 1
ATOM 662 O O . ALA A 1 87 ? 11.670 -4.726 -9.164 1.00 94.88 87 ALA A O 1
ATOM 663 N N . ALA A 1 88 ? 11.835 -3.811 -7.121 1.00 97.44 88 ALA A N 1
ATOM 664 C CA . ALA A 1 88 ? 10.746 -4.599 -6.544 1.00 97.44 88 ALA A CA 1
ATOM 665 C C . ALA A 1 88 ? 9.354 -4.194 -7.070 1.00 97.44 88 ALA A C 1
ATOM 667 O O . ALA A 1 88 ? 8.448 -5.028 -7.063 1.00 97.44 88 ALA A O 1
ATOM 668 N N . GLN A 1 89 ? 9.181 -2.950 -7.545 1.00 98.00 89 GLN A N 1
ATOM 669 C CA . GLN A 1 89 ? 7.870 -2.369 -7.861 1.00 98.00 89 GLN A CA 1
ATOM 670 C C . GLN A 1 89 ? 7.067 -3.196 -8.871 1.00 98.00 89 GLN A C 1
ATOM 672 O O . GLN A 1 89 ? 5.897 -3.483 -8.639 1.00 98.00 89 GLN A O 1
ATOM 677 N N . LEU A 1 90 ? 7.673 -3.594 -9.995 1.00 96.81 90 LEU A N 1
ATOM 678 C CA . LEU A 1 90 ? 6.943 -4.295 -11.057 1.00 96.81 90 LEU A CA 1
ATOM 679 C C . LEU A 1 90 ? 6.469 -5.684 -10.600 1.00 96.81 90 LEU A C 1
ATOM 681 O O . LEU A 1 90 ? 5.337 -6.074 -10.881 1.00 96.81 90 LEU A O 1
ATOM 685 N N . SER A 1 91 ? 7.311 -6.402 -9.855 1.00 97.12 91 SER A N 1
ATOM 686 C CA . SER A 1 91 ? 7.002 -7.734 -9.328 1.00 97.12 91 SER A CA 1
ATOM 687 C C . SER A 1 91 ? 5.917 -7.689 -8.250 1.00 97.12 91 SER A C 1
ATOM 689 O O . SER A 1 91 ? 4.984 -8.491 -8.293 1.00 97.12 91 SER A O 1
ATOM 691 N N . SER A 1 92 ? 5.987 -6.734 -7.315 1.00 97.88 92 SER A N 1
ATOM 692 C CA . SER A 1 92 ? 4.984 -6.585 -6.253 1.00 97.88 92 SER A CA 1
ATOM 693 C C . SER A 1 92 ? 3.614 -6.188 -6.817 1.00 97.88 92 SER A C 1
ATOM 695 O O . SER A 1 92 ? 2.589 -6.751 -6.433 1.00 97.88 92 SER A O 1
ATOM 697 N N . VAL A 1 93 ? 3.605 -5.271 -7.791 1.00 97.56 93 VAL A N 1
ATOM 698 C CA . VAL A 1 93 ? 2.414 -4.848 -8.546 1.00 97.56 93 VAL A CA 1
ATOM 699 C C . VAL A 1 93 ? 1.784 -6.022 -9.296 1.00 97.56 93 VAL A C 1
ATOM 701 O O . VAL A 1 93 ? 0.573 -6.217 -9.206 1.00 97.56 93 VAL A O 1
ATOM 704 N N . ALA A 1 94 ? 2.583 -6.830 -10.002 1.00 97.56 94 ALA A N 1
ATOM 705 C CA . ALA A 1 94 ? 2.080 -7.990 -10.737 1.00 97.56 94 ALA A CA 1
ATOM 706 C C . ALA A 1 94 ? 1.420 -9.023 -9.805 1.00 97.56 94 ALA A C 1
ATOM 708 O O . ALA A 1 94 ? 0.318 -9.492 -10.096 1.00 97.56 94 ALA A O 1
ATOM 709 N N . VAL A 1 95 ? 2.037 -9.319 -8.652 1.00 98.00 95 VAL A N 1
ATOM 710 C CA . VAL A 1 95 ? 1.453 -10.225 -7.647 1.00 98.00 95 VAL A CA 1
ATOM 711 C C . VAL A 1 95 ? 0.160 -9.652 -7.063 1.00 98.00 95 VAL A C 1
ATOM 713 O O . VAL A 1 95 ? -0.824 -10.380 -6.971 1.00 98.00 95 VAL A O 1
ATOM 716 N N . ALA A 1 96 ? 0.100 -8.360 -6.725 1.00 98.19 96 ALA A N 1
ATOM 717 C CA . ALA A 1 96 ? -1.143 -7.753 -6.239 1.00 98.19 96 ALA A CA 1
ATOM 718 C C . ALA A 1 96 ? -2.281 -7.803 -7.272 1.00 98.19 96 ALA A C 1
ATOM 720 O O . ALA A 1 96 ? -3.422 -8.099 -6.908 1.00 98.19 96 ALA A O 1
ATOM 721 N N . ILE A 1 97 ? -1.985 -7.561 -8.555 1.00 98.06 97 ILE A N 1
ATOM 722 C CA . ILE A 1 97 ? -2.973 -7.669 -9.638 1.00 98.06 97 ILE A CA 1
ATOM 723 C C . ILE A 1 97 ? -3.512 -9.103 -9.724 1.00 98.06 97 ILE A C 1
ATOM 725 O O . ILE A 1 97 ? -4.734 -9.272 -9.729 1.00 98.06 97 ILE A O 1
ATOM 729 N N . ALA A 1 98 ? -2.639 -10.113 -9.711 1.00 97.06 98 ALA A N 1
ATOM 730 C CA . ALA A 1 98 ? -3.034 -11.523 -9.742 1.00 97.06 98 ALA A CA 1
ATOM 731 C C . ALA A 1 98 ? -3.829 -11.960 -8.492 1.00 97.06 98 ALA A C 1
ATOM 733 O O . ALA A 1 98 ? -4.789 -12.717 -8.604 1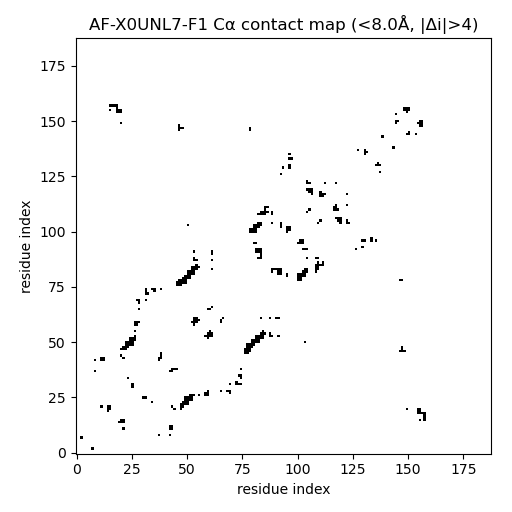.00 97.06 98 ALA A O 1
ATOM 734 N N . MET A 1 99 ? -3.476 -11.445 -7.309 1.00 96.62 99 MET A N 1
ATOM 735 C CA . MET A 1 99 ? -4.072 -11.818 -6.014 1.00 96.62 99 MET A CA 1
ATOM 736 C C . MET A 1 99 ? -5.322 -11.003 -5.625 1.00 96.62 99 MET A C 1
ATOM 738 O O . MET A 1 99 ? -5.775 -11.071 -4.484 1.00 96.62 99 MET A O 1
ATOM 742 N N . GLY A 1 100 ? -5.891 -10.205 -6.534 1.00 94.88 100 GLY A N 1
ATOM 743 C CA . GLY A 1 100 ? -7.113 -9.430 -6.268 1.00 94.88 100 GLY A CA 1
ATOM 744 C C . GLY A 1 100 ? -6.909 -8.092 -5.535 1.00 94.88 100 GLY A C 1
ATOM 745 O O . GLY A 1 100 ? -7.863 -7.323 -5.404 1.00 94.88 100 GLY A O 1
ATOM 746 N N . GLY A 1 101 ? -5.684 -7.753 -5.133 1.00 96.50 101 GLY A N 1
ATOM 747 C CA . GLY A 1 101 ? -5.351 -6.511 -4.427 1.00 96.50 101 GLY A CA 1
ATOM 748 C C . GLY A 1 101 ? -5.321 -5.256 -5.297 1.00 96.50 101 GLY A C 1
ATOM 749 O O . GLY A 1 101 ? -5.513 -5.312 -6.518 1.00 96.50 101 GLY A O 1
ATOM 750 N N . GLY A 1 102 ? -5.080 -4.118 -4.642 1.00 97.94 102 GLY A N 1
ATOM 751 C CA . GLY A 1 102 ? -4.712 -2.844 -5.262 1.00 97.94 102 GLY A CA 1
ATOM 752 C C . GLY A 1 102 ? -3.198 -2.707 -5.458 1.00 97.94 102 GLY A C 1
ATOM 753 O O . GLY A 1 102 ? -2.418 -3.565 -5.052 1.00 97.94 102 GLY A O 1
ATOM 754 N N . VAL A 1 103 ? -2.759 -1.610 -6.072 1.00 98.19 103 VAL A N 1
ATOM 755 C CA . VAL A 1 103 ? -1.346 -1.394 -6.417 1.00 98.19 103 VAL A CA 1
ATOM 756 C C . VAL A 1 103 ? -0.897 0.019 -6.081 1.00 98.19 103 VAL A C 1
ATOM 758 O O . VAL A 1 103 ? -1.627 0.978 -6.332 1.00 98.19 103 VAL A O 1
ATOM 761 N N . ARG A 1 104 ? 0.326 0.142 -5.561 1.00 98.19 104 ARG A N 1
ATOM 762 C CA . ARG A 1 104 ? 1.025 1.415 -5.383 1.00 98.19 104 ARG A CA 1
ATOM 763 C C . ARG A 1 104 ? 2.171 1.512 -6.388 1.00 98.19 104 ARG A C 1
ATOM 765 O O . ARG A 1 104 ? 2.998 0.609 -6.502 1.00 98.19 104 ARG A O 1
ATOM 772 N N . ILE A 1 105 ? 2.195 2.625 -7.116 1.00 97.88 105 ILE A N 1
ATOM 773 C CA . ILE A 1 105 ? 3.257 2.998 -8.048 1.00 97.88 105 ILE A CA 1
ATOM 774 C C . ILE A 1 105 ? 3.547 4.491 -7.948 1.00 97.88 105 ILE A C 1
ATOM 776 O O . ILE A 1 105 ? 2.656 5.298 -7.685 1.00 97.88 105 ILE A O 1
ATOM 780 N N . GLY A 1 106 ? 4.777 4.857 -8.279 1.00 97.88 106 GLY A N 1
ATOM 781 C CA . GLY A 1 106 ? 5.165 6.239 -8.496 1.00 97.88 106 GLY A CA 1
ATOM 782 C C . GLY A 1 106 ? 6.675 6.414 -8.553 1.00 97.88 106 GLY A C 1
ATOM 783 O O . GLY A 1 106 ? 7.431 5.508 -8.197 1.00 97.88 106 GLY A O 1
ATOM 784 N N . LEU A 1 107 ? 7.095 7.611 -8.964 1.00 98.31 107 LEU A N 1
ATOM 785 C CA . LEU A 1 107 ? 8.494 8.052 -8.907 1.00 98.31 107 LEU A CA 1
ATOM 786 C C . LEU A 1 107 ? 9.025 8.207 -7.470 1.00 98.31 107 LEU A C 1
ATOM 788 O O . LEU A 1 107 ? 10.234 8.258 -7.287 1.00 98.31 107 LEU A O 1
ATOM 792 N N . GLU A 1 108 ? 8.141 8.256 -6.467 1.00 97.56 108 GLU A N 1
ATOM 793 C CA . GLU A 1 108 ? 8.508 8.167 -5.046 1.00 97.56 108 GLU A CA 1
ATOM 794 C C . GLU A 1 108 ? 9.166 6.817 -4.726 1.00 97.56 108 GLU A C 1
ATOM 796 O O . GLU A 1 108 ? 10.217 6.776 -4.091 1.00 97.56 108 GLU A O 1
ATOM 801 N N . ASP A 1 109 ? 8.583 5.721 -5.221 1.00 97.06 109 ASP A N 1
ATOM 802 C CA . ASP A 1 109 ? 9.059 4.369 -4.927 1.00 97.06 109 ASP A CA 1
ATOM 803 C C . ASP A 1 109 ? 10.078 3.871 -5.965 1.00 97.06 109 ASP A C 1
ATOM 805 O O . ASP A 1 109 ? 10.940 3.052 -5.643 1.00 97.06 109 ASP A O 1
ATOM 809 N N . ASN A 1 110 ? 9.989 4.327 -7.223 1.00 97.38 110 ASN A N 1
ATOM 810 C CA . ASN A 1 110 ? 10.825 3.828 -8.315 1.00 97.38 110 ASN A CA 1
ATOM 811 C C . ASN A 1 110 ? 11.080 4.863 -9.428 1.00 97.38 110 ASN A C 1
ATOM 813 O O . ASN A 1 110 ? 10.177 5.254 -10.166 1.00 97.38 110 ASN A O 1
ATOM 817 N N . LEU A 1 111 ? 12.352 5.223 -9.616 1.00 98.00 111 LEU A N 1
ATOM 818 C CA . LEU A 1 111 ? 12.802 6.162 -10.650 1.00 98.00 111 LEU A CA 1
ATOM 819 C C . LEU A 1 111 ? 13.062 5.518 -12.025 1.00 98.00 111 LEU A C 1
ATOM 821 O O . LEU A 1 111 ? 13.262 6.249 -12.997 1.00 98.00 111 LEU A O 1
ATOM 825 N N . HIS A 1 112 ? 13.083 4.181 -12.128 1.00 97.06 112 HIS A N 1
ATOM 826 C CA . HIS A 1 112 ? 13.519 3.476 -13.338 1.00 97.06 112 HIS A CA 1
ATOM 827 C C . HIS A 1 112 ? 12.534 2.401 -13.812 1.00 97.06 112 HIS A C 1
ATOM 829 O O . HIS A 1 112 ? 12.061 1.570 -13.042 1.00 97.06 112 HIS A O 1
ATOM 835 N N . LEU A 1 113 ? 12.293 2.340 -15.120 1.00 95.81 113 LEU A N 1
ATOM 836 C CA . LEU A 1 113 ? 11.533 1.271 -15.766 1.00 95.81 113 LEU A CA 1
ATOM 837 C C . LEU A 1 113 ? 12.368 0.712 -16.923 1.00 95.81 113 LEU A C 1
ATOM 839 O O . LEU A 1 113 ? 12.910 1.469 -17.723 1.00 95.81 113 LEU A O 1
ATOM 843 N N . HIS A 1 114 ? 12.518 -0.614 -16.984 1.00 91.88 114 HIS A N 1
ATOM 844 C CA . HIS A 1 114 ? 13.360 -1.310 -17.973 1.00 91.88 114 HIS A CA 1
ATOM 845 C C . HIS A 1 114 ? 14.797 -0.746 -18.088 1.00 91.88 114 HIS A C 1
ATOM 847 O O . HIS A 1 114 ? 15.332 -0.594 -19.181 1.00 91.88 114 HIS A O 1
ATOM 853 N N . GLY A 1 115 ? 15.421 -0.408 -16.952 1.00 93.56 115 GLY A N 1
ATOM 854 C CA . GLY A 1 115 ? 16.813 0.062 -16.894 1.00 93.56 115 GLY A CA 1
ATOM 855 C C . GLY A 1 115 ? 17.043 1.529 -17.282 1.00 93.56 115 GLY A C 1
ATOM 856 O O . GLY A 1 115 ? 18.183 1.982 -17.244 1.00 93.56 115 GLY A O 1
ATOM 857 N N . ARG A 1 116 ? 15.992 2.292 -17.609 1.00 96.69 116 ARG A N 1
ATOM 858 C CA . ARG A 1 116 ? 16.065 3.737 -17.900 1.00 96.69 116 ARG A CA 1
ATOM 859 C C . ARG A 1 116 ? 15.180 4.549 -16.961 1.00 96.69 116 ARG A C 1
ATOM 861 O O . ARG A 1 116 ? 14.262 3.999 -16.358 1.00 96.69 116 ARG A O 1
ATOM 868 N N . LEU A 1 117 ? 15.418 5.859 -16.879 1.00 98.12 117 LEU A N 1
ATOM 869 C CA . LEU A 1 117 ? 14.507 6.781 -16.197 1.00 98.12 117 LEU A CA 1
ATOM 870 C C . LEU A 1 117 ? 13.090 6.692 -16.788 1.00 98.12 117 LEU A C 1
ATOM 872 O O . LEU A 1 117 ? 12.909 6.454 -17.989 1.00 98.12 117 LEU A O 1
ATOM 876 N N . THR A 1 118 ? 12.097 6.873 -15.920 1.00 98.25 118 THR A N 1
ATOM 877 C CA . THR A 1 118 ? 10.670 6.719 -16.230 1.00 98.25 118 THR A CA 1
ATOM 878 C C . THR A 1 118 ? 9.852 7.911 -15.733 1.00 98.25 118 THR A C 1
ATOM 880 O O . THR A 1 118 ? 10.352 8.789 -15.029 1.00 98.25 118 THR A O 1
ATOM 883 N N . THR A 1 119 ? 8.570 7.934 -16.079 1.00 98.50 119 THR A N 1
ATOM 884 C CA . THR A 1 119 ? 7.576 8.895 -15.596 1.00 98.50 119 THR A CA 1
ATOM 885 C C . THR A 1 119 ? 6.415 8.180 -14.902 1.00 98.50 119 THR A C 1
ATOM 887 O O . THR A 1 119 ? 6.099 7.031 -15.207 1.00 98.50 119 THR A O 1
ATOM 890 N N . ASN A 1 120 ? 5.681 8.887 -14.030 1.00 98.50 120 ASN A N 1
ATOM 891 C CA . ASN A 1 120 ? 4.431 8.369 -13.445 1.00 98.50 120 ASN A CA 1
ATOM 892 C C . ASN A 1 120 ? 3.420 7.902 -14.517 1.00 98.50 120 ASN A C 1
ATOM 894 O O . ASN A 1 120 ? 2.648 6.978 -14.277 1.00 98.50 120 ASN A O 1
ATOM 898 N N . ARG A 1 121 ? 3.431 8.517 -15.712 1.00 98.31 121 ARG A N 1
ATOM 899 C CA . ARG A 1 121 ? 2.564 8.133 -16.839 1.00 98.31 121 ARG A CA 1
ATOM 900 C C . ARG A 1 121 ? 2.944 6.767 -17.411 1.00 98.31 121 ARG A C 1
ATOM 902 O O . ARG A 1 121 ? 2.051 5.985 -17.719 1.00 98.31 121 ARG A O 1
ATOM 909 N N . GLU A 1 122 ? 4.236 6.487 -17.551 1.00 98.19 122 GLU A N 1
ATOM 910 C CA . GLU A 1 122 ? 4.734 5.196 -18.040 1.00 98.19 122 GLU A CA 1
ATOM 911 C C . GLU A 1 122 ? 4.485 4.083 -17.022 1.00 98.19 122 GLU A C 1
ATOM 913 O O . GLU A 1 122 ? 3.947 3.046 -17.397 1.00 98.19 122 GLU A O 1
ATOM 918 N N . LEU A 1 123 ? 4.753 4.330 -15.732 1.00 98.25 123 LEU A N 1
ATOM 919 C CA . LEU A 1 123 ? 4.416 3.383 -14.660 1.00 98.25 123 LEU A CA 1
ATOM 920 C C . LEU A 1 123 ? 2.913 3.046 -14.655 1.00 98.25 123 LEU A C 1
ATOM 922 O O . LEU A 1 123 ? 2.535 1.876 -14.591 1.00 98.25 123 LEU A O 1
ATOM 926 N N . LEU A 1 124 ? 2.046 4.058 -14.792 1.00 97.56 124 LEU A N 1
ATOM 927 C CA . LEU A 1 124 ? 0.594 3.866 -14.867 1.00 97.56 124 LEU A CA 1
ATOM 928 C C . LEU A 1 124 ? 0.162 3.104 -16.130 1.00 97.56 124 LEU A C 1
ATOM 930 O O . LEU A 1 124 ? -0.744 2.273 -16.058 1.00 97.56 124 LEU A O 1
ATOM 934 N N . ALA A 1 125 ? 0.803 3.351 -17.275 1.00 97.69 125 ALA A N 1
ATOM 935 C CA . ALA A 1 125 ? 0.541 2.603 -18.504 1.00 97.69 125 ALA A CA 1
ATOM 936 C C . ALA A 1 125 ? 0.913 1.117 -18.350 1.00 97.69 125 ALA A C 1
ATOM 938 O O . ALA A 1 125 ? 0.130 0.254 -18.748 1.00 97.69 125 ALA A O 1
ATOM 939 N N . THR A 1 126 ? 2.046 0.814 -17.706 1.00 96.81 126 THR A N 1
ATOM 940 C CA . THR A 1 126 ? 2.462 -0.561 -17.381 1.00 96.81 126 THR A CA 1
ATOM 941 C C . THR A 1 126 ? 1.459 -1.254 -16.456 1.00 96.81 126 THR A C 1
ATOM 943 O O . THR A 1 126 ? 1.027 -2.367 -16.755 1.00 96.81 126 THR A O 1
ATOM 946 N N . VAL A 1 127 ? 1.023 -0.589 -15.378 1.00 97.25 127 VAL A N 1
ATOM 947 C CA . VAL A 1 127 ? -0.028 -1.104 -14.476 1.00 97.25 127 VAL A CA 1
ATOM 948 C C . VAL A 1 127 ? -1.324 -1.391 -15.230 1.00 97.25 127 VAL A C 1
ATOM 950 O O . VAL A 1 127 ? -1.915 -2.454 -15.046 1.00 97.25 127 VAL A O 1
ATOM 953 N N . ARG A 1 128 ? -1.765 -0.464 -16.089 1.00 97.31 128 ARG A N 1
ATOM 954 C CA . ARG A 1 128 ? -3.008 -0.617 -16.853 1.00 97.31 128 ARG A CA 1
ATOM 955 C C . ARG A 1 128 ? -2.949 -1.825 -17.789 1.00 97.31 128 ARG A C 1
ATOM 957 O O . ARG A 1 128 ? -3.897 -2.600 -17.800 1.00 97.31 128 ARG A O 1
ATOM 964 N N . ALA A 1 129 ? -1.841 -2.010 -18.508 1.00 97.31 129 ALA A N 1
ATOM 965 C CA . ALA A 1 129 ? -1.654 -3.162 -19.389 1.00 97.31 129 ALA A CA 1
ATOM 966 C C . ALA A 1 129 ? -1.663 -4.490 -18.607 1.00 97.31 129 ALA A C 1
ATOM 968 O O . ALA A 1 129 ? -2.307 -5.449 -19.025 1.00 97.31 129 ALA A O 1
ATOM 969 N N . LEU A 1 130 ? -1.011 -4.543 -17.437 1.00 97.25 130 LEU A N 1
ATOM 970 C CA . LEU A 1 130 ? -1.047 -5.725 -16.567 1.00 97.25 130 LEU A CA 1
ATOM 971 C C . LEU A 1 130 ? -2.458 -6.026 -16.043 1.00 97.25 130 LEU A C 1
ATOM 973 O O . LEU A 1 130 ? -2.850 -7.191 -16.008 1.00 97.25 130 LEU A O 1
ATOM 977 N N . ALA A 1 131 ? -3.220 -5.003 -15.649 1.00 97.56 131 ALA A N 1
ATOM 978 C CA . ALA A 1 131 ? -4.598 -5.166 -15.188 1.00 97.56 131 ALA A CA 1
ATOM 979 C C . ALA A 1 131 ? -5.518 -5.678 -16.312 1.00 97.56 131 ALA A C 1
ATOM 981 O O . ALA A 1 131 ? -6.282 -6.616 -16.092 1.00 97.56 131 ALA A O 1
ATOM 982 N N . GLU A 1 132 ? -5.378 -5.131 -17.522 1.00 97.38 132 GLU A N 1
ATOM 983 C CA . GLU A 1 132 ? -6.116 -5.543 -18.723 1.00 97.38 132 GLU A CA 1
ATOM 984 C C . GLU A 1 132 ? -5.850 -7.013 -19.091 1.00 97.38 132 GLU A C 1
ATOM 986 O O . GLU A 1 132 ? -6.798 -7.770 -19.291 1.00 97.38 132 GLU A O 1
ATOM 991 N N . ILE A 1 133 ? -4.586 -7.458 -19.055 1.00 97.31 133 ILE A N 1
ATOM 992 C CA . ILE A 1 133 ? -4.202 -8.869 -19.268 1.00 97.31 133 ILE A CA 1
ATOM 993 C C . ILE A 1 133 ? -4.868 -9.811 -18.247 1.00 97.31 133 ILE A C 1
ATOM 995 O O . ILE A 1 133 ? -5.224 -10.936 -18.590 1.00 97.31 133 ILE A O 1
ATOM 999 N N . HIS A 1 134 ? -5.070 -9.359 -17.006 1.00 97.25 134 HIS A N 1
ATOM 1000 C CA . HIS A 1 134 ? -5.750 -10.131 -15.958 1.00 97.25 134 HIS A CA 1
ATOM 1001 C C . HIS A 1 134 ? -7.282 -9.958 -15.963 1.00 97.25 134 HIS A C 1
ATOM 1003 O O . HIS A 1 134 ? -7.947 -10.429 -15.040 1.00 97.25 134 HIS A O 1
ATOM 1009 N N . GLY A 1 135 ? -7.859 -9.263 -16.952 1.00 96.81 135 GLY A N 1
ATOM 1010 C CA . GLY A 1 135 ? -9.298 -8.988 -17.016 1.00 96.81 135 GLY A CA 1
ATOM 1011 C C . GLY A 1 135 ? -9.814 -8.105 -15.871 1.00 96.81 135 GLY A C 1
ATOM 1012 O O . GLY A 1 135 ? -10.980 -8.207 -15.493 1.00 96.81 135 GLY A O 1
ATOM 1013 N N . ARG A 1 136 ? -8.952 -7.268 -15.275 1.00 96.06 136 ARG A N 1
ATOM 1014 C CA . ARG A 1 136 ? -9.284 -6.424 -14.118 1.00 96.06 136 ARG A CA 1
ATOM 1015 C C . ARG A 1 136 ? -9.495 -4.969 -14.523 1.00 96.06 136 ARG A C 1
ATOM 1017 O O . ARG A 1 136 ? -8.600 -4.319 -15.058 1.00 96.06 136 ARG A O 1
ATOM 1024 N N . GLU A 1 137 ? -10.657 -4.427 -14.175 1.00 94.00 137 GLU A N 1
ATOM 1025 C CA . GLU A 1 137 ? -10.942 -3.000 -14.324 1.00 94.00 137 GLU A CA 1
ATOM 1026 C C . GLU A 1 137 ? -10.259 -2.160 -13.233 1.00 94.00 137 GLU A C 1
ATOM 1028 O O . GLU A 1 137 ? -10.159 -2.559 -12.069 1.00 94.00 137 GLU A O 1
ATOM 1033 N N . ILE A 1 138 ? -9.813 -0.955 -13.600 1.00 93.75 138 ILE A N 1
ATOM 1034 C CA . ILE A 1 138 ? -9.238 0.005 -12.654 1.00 93.75 138 ILE A CA 1
ATOM 1035 C C . ILE A 1 138 ? -10.365 0.669 -11.855 1.00 93.75 138 ILE A C 1
ATOM 1037 O O . ILE A 1 138 ? -11.238 1.332 -12.415 1.00 93.75 138 ILE A O 1
ATOM 1041 N N . MET A 1 139 ? -10.319 0.526 -10.529 1.00 95.12 139 MET A N 1
ATOM 1042 C CA . MET A 1 139 ? -11.317 1.095 -9.623 1.00 95.12 139 MET A CA 1
ATOM 1043 C C . MET A 1 139 ? -11.371 2.625 -9.734 1.00 95.12 139 MET A C 1
ATOM 1045 O O . MET A 1 139 ? -10.358 3.311 -9.595 1.00 95.12 139 MET A O 1
ATOM 1049 N N . SER A 1 140 ? -12.570 3.179 -9.934 1.00 95.62 140 SER A N 1
ATOM 1050 C CA . SER A 1 140 ? -12.745 4.632 -9.973 1.00 95.62 140 SER A CA 1
ATOM 1051 C C . SER A 1 140 ? -12.580 5.260 -8.576 1.00 95.62 140 SER A C 1
ATOM 1053 O O . SER A 1 140 ? -12.930 4.637 -7.568 1.00 95.62 140 SER A O 1
ATOM 1055 N N . PRO A 1 141 ? -12.155 6.536 -8.474 1.00 95.06 141 PRO A N 1
ATOM 1056 C CA . PRO A 1 141 ? -12.084 7.237 -7.190 1.00 95.06 141 PRO A CA 1
ATOM 1057 C C . PRO A 1 141 ? -13.431 7.375 -6.460 1.00 95.06 141 PRO A C 1
ATOM 1059 O O . PRO A 1 141 ? -13.451 7.734 -5.285 1.00 95.06 141 PRO A O 1
ATOM 1062 N N . ALA A 1 142 ? -14.568 7.166 -7.134 1.00 95.19 142 ALA A N 1
ATOM 1063 C CA . ALA A 1 142 ? -15.878 7.135 -6.484 1.00 95.19 142 ALA A CA 1
ATOM 1064 C C . ALA A 1 142 ? -16.074 5.812 -5.725 1.00 95.19 142 ALA A C 1
ATOM 1066 O O . ALA A 1 142 ? -16.304 5.836 -4.518 1.00 95.19 142 ALA A O 1
ATOM 1067 N N . VAL A 1 143 ? -15.856 4.679 -6.403 1.00 95.44 143 VAL A N 1
ATOM 1068 C CA . VAL A 1 143 ? -15.962 3.329 -5.818 1.00 95.44 143 VAL A CA 1
ATOM 1069 C C . VAL A 1 143 ? -14.924 3.115 -4.710 1.00 95.44 143 VAL A C 1
ATOM 1071 O O . VAL A 1 143 ? -15.230 2.509 -3.686 1.00 95.44 143 VAL A O 1
ATOM 1074 N N . ALA A 1 144 ? -13.714 3.663 -4.863 1.00 95.31 144 ALA A N 1
ATOM 1075 C CA . ALA A 1 144 ? -12.691 3.613 -3.817 1.00 95.31 144 ALA A CA 1
ATOM 1076 C C . ALA A 1 144 ? -13.132 4.335 -2.531 1.00 95.31 144 ALA A C 1
ATOM 1078 O O . ALA A 1 144 ? -12.936 3.816 -1.435 1.00 95.31 144 ALA A O 1
ATOM 1079 N N . ARG A 1 145 ? -13.773 5.509 -2.650 1.00 95.94 145 ARG A N 1
ATOM 1080 C CA . ARG A 1 145 ? -14.315 6.241 -1.492 1.00 95.94 145 ARG A CA 1
ATOM 1081 C C . ARG A 1 145 ? -15.447 5.473 -0.822 1.00 95.94 145 ARG A C 1
ATOM 1083 O O . ARG A 1 145 ? -15.431 5.348 0.395 1.00 95.94 145 ARG A O 1
ATOM 1090 N N . GLU A 1 146 ? -16.372 4.928 -1.607 1.00 95.56 146 GLU A N 1
ATOM 1091 C CA . GLU A 1 146 ? -17.483 4.108 -1.114 1.00 95.56 146 GLU A CA 1
ATOM 1092 C C . GLU A 1 146 ? -16.980 2.898 -0.310 1.00 95.56 146 GLU A C 1
ATOM 1094 O O . GLU A 1 146 ? -17.348 2.734 0.853 1.00 95.56 146 GLU A O 1
ATOM 1099 N N . LYS A 1 147 ? -16.054 2.111 -0.876 1.00 95.94 147 LYS A N 1
ATOM 1100 C CA . LYS A 1 147 ? -15.455 0.942 -0.206 1.00 95.94 147 LYS A CA 1
ATOM 1101 C C . LYS A 1 147 ? -14.647 1.284 1.051 1.00 95.94 147 LYS A C 1
ATOM 1103 O O . LYS A 1 147 ? -14.483 0.418 1.902 1.00 95.94 147 LYS A O 1
ATOM 1108 N N . LEU A 1 148 ? -14.152 2.517 1.170 1.00 96.56 148 LEU A N 1
ATOM 1109 C CA . LEU A 1 148 ? -13.445 3.030 2.349 1.00 96.56 148 LEU A CA 1
ATOM 1110 C C . LEU A 1 148 ? -14.354 3.820 3.311 1.00 96.56 148 LEU A C 1
ATOM 1112 O O . LEU A 1 148 ? -13.855 4.440 4.249 1.00 96.56 148 LEU A O 1
ATOM 1116 N N . GLY A 1 149 ? -15.675 3.846 3.092 1.00 95.50 149 GLY A N 1
ATOM 1117 C CA . GLY A 1 149 ? -16.612 4.598 3.937 1.00 95.50 149 GLY A CA 1
ATOM 1118 C C . GLY A 1 149 ? -16.394 6.120 3.919 1.00 95.50 149 GLY A C 1
ATOM 1119 O O . GLY A 1 149 ? -16.822 6.822 4.836 1.00 95.50 149 GLY A O 1
ATOM 1120 N N . LEU A 1 150 ? -15.712 6.648 2.900 1.00 95.75 150 LEU A N 1
ATOM 1121 C CA . LEU A 1 150 ? -15.389 8.067 2.772 1.00 95.75 150 LEU A CA 1
ATOM 1122 C C . LEU A 1 150 ? -16.564 8.837 2.161 1.00 95.75 150 LEU A C 1
ATOM 1124 O O . LEU A 1 150 ? -17.022 8.551 1.055 1.00 95.75 150 LEU A O 1
ATOM 1128 N N . GLY A 1 151 ? -17.011 9.872 2.867 1.00 90.06 151 GLY A N 1
ATOM 1129 C CA . GLY A 1 151 ? -18.100 10.741 2.444 1.00 90.06 151 GLY A CA 1
ATOM 1130 C C . GLY A 1 151 ? -17.715 11.736 1.344 1.00 90.06 151 GLY A C 1
ATOM 1131 O O . GLY A 1 151 ? -16.656 11.672 0.710 1.00 90.06 151 GLY A O 1
ATOM 1132 N N . LYS A 1 152 ? -18.597 12.719 1.126 1.00 79.06 152 LYS A N 1
ATOM 1133 C CA . LYS A 1 152 ? -18.425 13.767 0.109 1.00 79.06 152 LYS A CA 1
ATOM 1134 C C . LYS A 1 152 ? -17.055 14.453 0.253 1.00 79.06 152 LYS A C 1
ATOM 1136 O O . LYS A 1 152 ? -16.652 14.838 1.347 1.00 79.06 152 LYS A O 1
ATOM 1141 N N . HIS A 1 153 ? -16.351 14.611 -0.869 1.00 85.19 153 HIS A N 1
ATOM 1142 C CA . HIS A 1 153 ? -14.966 15.107 -0.948 1.00 85.19 153 HIS A CA 1
ATOM 1143 C C . HIS A 1 153 ? -13.888 14.201 -0.308 1.00 85.19 153 HIS A C 1
ATOM 1145 O O . HIS A 1 153 ? -12.757 14.646 -0.141 1.00 85.19 153 HIS A O 1
ATOM 1151 N N . GLY A 1 154 ? -14.190 12.933 -0.004 1.00 88.56 154 GLY A N 1
ATOM 1152 C CA . GLY A 1 154 ? -13.208 11.961 0.494 1.00 88.56 154 GLY A CA 1
ATOM 1153 C C . GLY A 1 154 ? -12.896 12.067 1.989 1.00 88.56 154 GLY A C 1
ATOM 1154 O O . GLY A 1 154 ? -11.870 11.559 2.424 1.00 88.56 154 GLY A O 1
ATOM 1155 N N . ARG A 1 155 ? -13.751 12.731 2.778 1.00 92.94 155 ARG A N 1
ATOM 1156 C CA . ARG A 1 155 ? -13.585 12.811 4.237 1.00 92.94 155 ARG A CA 1
ATOM 1157 C C . ARG A 1 155 ? -14.166 11.583 4.925 1.00 92.94 155 ARG A C 1
ATOM 1159 O O . ARG A 1 155 ? -15.298 11.198 4.639 1.00 92.94 155 ARG A O 1
ATOM 1166 N N . HIS A 1 156 ? -13.433 11.031 5.883 1.00 93.69 156 HIS A N 1
ATOM 1167 C CA . HIS A 1 156 ? -13.987 10.068 6.830 1.00 93.69 156 HIS A CA 1
ATOM 1168 C C . HIS A 1 156 ? -15.068 10.753 7.690 1.00 93.69 156 HIS A C 1
ATOM 1170 O O . HIS A 1 156 ? -14.867 11.909 8.089 1.00 93.69 156 HIS A O 1
ATO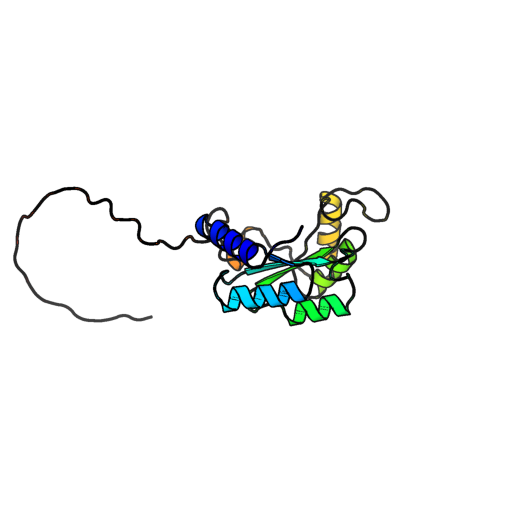M 1176 N N . PRO A 1 157 ? -16.195 10.088 8.001 1.00 90.62 157 PRO A N 1
ATOM 1177 C CA . PRO A 1 157 ? -17.189 10.610 8.931 1.00 90.62 157 PRO A CA 1
ATOM 1178 C C . PRO A 1 157 ? -16.557 10.986 10.276 1.00 90.62 157 PRO A C 1
ATOM 1180 O O . PRO A 1 157 ? -15.828 10.201 10.881 1.00 90.62 157 PRO A O 1
ATOM 1183 N N . ILE A 1 158 ? -16.830 12.200 10.750 1.00 86.50 158 ILE A N 1
ATOM 1184 C CA . ILE A 1 158 ? -16.462 12.621 12.105 1.00 86.50 158 ILE A CA 1
ATOM 1185 C C . ILE A 1 158 ? -17.670 12.307 12.995 1.00 86.50 158 ILE A C 1
ATOM 1187 O O . ILE A 1 158 ? -18.768 12.749 12.646 1.00 86.50 158 ILE A O 1
ATOM 1191 N N . PRO A 1 159 ? -17.511 11.573 14.113 1.00 72.06 159 PRO A N 1
ATOM 1192 C CA . PRO A 1 159 ? -18.593 11.378 15.070 1.00 72.06 159 PRO A CA 1
ATOM 1193 C C . PRO A 1 159 ? -19.154 12.730 15.528 1.00 72.06 159 PRO A C 1
ATOM 1195 O O . PRO A 1 159 ? -18.396 13.600 15.968 1.00 72.06 159 PRO A O 1
ATOM 1198 N N . ASP A 1 160 ? -20.472 12.922 15.428 1.00 71.62 160 ASP A N 1
ATOM 1199 C CA . ASP A 1 160 ? -21.120 14.105 15.998 1.00 71.62 160 ASP A CA 1
ATOM 1200 C C . ASP A 1 160 ? -21.161 13.935 17.520 1.00 71.62 160 ASP A C 1
ATOM 1202 O O . ASP A 1 160 ? -22.116 13.403 18.085 1.00 71.62 160 ASP A O 1
ATOM 1206 N N . ASN A 1 161 ? -20.080 14.356 18.184 1.00 57.06 161 ASN A N 1
ATOM 1207 C CA . ASN A 1 161 ? -19.910 14.337 19.641 1.00 57.06 161 ASN A CA 1
ATOM 1208 C C . ASN A 1 161 ? -20.793 15.391 20.335 1.00 57.06 161 ASN A C 1
ATOM 1210 O O . ASN A 1 161 ? -20.333 16.122 21.211 1.00 57.06 161 ASN A O 1
ATOM 1214 N N . GLY A 1 162 ? -22.048 15.498 19.897 1.00 45.91 162 GLY A N 1
ATOM 1215 C CA . GLY A 1 162 ? -23.009 16.501 20.306 1.00 45.91 162 GLY A CA 1
ATOM 1216 C C . GLY A 1 162 ? -22.476 17.907 20.079 1.00 45.91 162 GLY A C 1
ATOM 1217 O O . GLY A 1 162 ? -21.947 18.527 21.007 1.00 45.91 162 GLY A O 1
ATOM 1218 N N .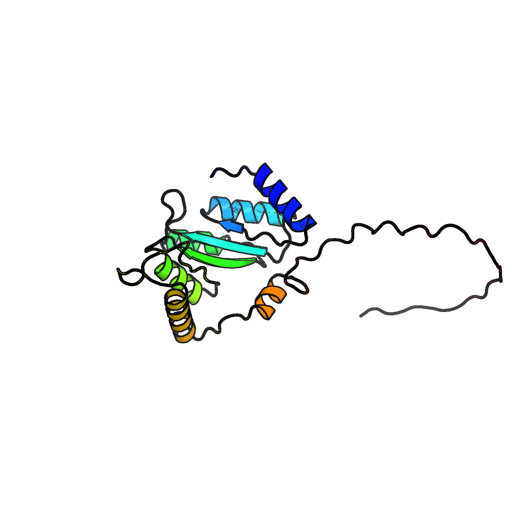 ARG A 1 163 ? -22.703 18.477 18.885 1.00 48.84 163 ARG A N 1
ATOM 1219 C CA . ARG A 1 163 ? -22.777 19.944 18.763 1.00 48.84 163 ARG A CA 1
ATOM 1220 C C . ARG A 1 163 ? -23.602 20.477 19.935 1.00 48.84 163 ARG A C 1
ATOM 1222 O O . ARG A 1 163 ? -24.817 20.285 19.955 1.00 48.84 163 ARG A O 1
ATOM 1229 N N . ARG A 1 164 ? -22.947 21.145 20.901 1.00 48.28 164 ARG A N 1
ATOM 1230 C CA . ARG A 1 164 ? -23.641 21.861 21.979 1.00 48.28 164 ARG A CA 1
ATOM 1231 C C . ARG A 1 164 ? -24.710 22.697 21.301 1.00 48.28 164 ARG A C 1
ATOM 1233 O O . ARG A 1 164 ? -24.366 23.559 20.486 1.00 48.28 164 ARG A O 1
ATOM 1240 N N . GLN A 1 165 ? -25.979 22.412 21.597 1.00 43.16 165 GLN A N 1
ATOM 1241 C CA . GLN A 1 165 ? -27.068 23.247 21.119 1.00 43.16 165 GLN A CA 1
ATOM 1242 C C . GLN A 1 165 ? -26.699 24.676 21.504 1.00 43.16 165 GLN A C 1
ATOM 1244 O O . GLN A 1 165 ? -26.434 24.953 22.677 1.00 43.16 165 GLN A O 1
ATOM 1249 N N . ARG A 1 166 ? -26.601 25.572 20.515 1.00 42.78 166 ARG A N 1
ATOM 1250 C CA . ARG A 1 166 ? -26.539 27.000 20.811 1.00 42.78 166 ARG A CA 1
ATOM 1251 C C . ARG A 1 166 ? -27.860 27.309 21.492 1.00 42.78 166 ARG A C 1
ATOM 1253 O O . ARG A 1 166 ? -28.876 27.402 20.813 1.00 42.78 166 ARG A O 1
ATOM 1260 N N . THR A 1 167 ? -27.836 27.409 22.816 1.00 39.53 167 THR A N 1
ATOM 1261 C CA . THR A 1 167 ? -28.965 27.853 23.622 1.00 39.53 167 THR A CA 1
ATOM 1262 C C . THR A 1 167 ? -29.306 29.268 23.186 1.00 39.53 167 THR A C 1
ATOM 1264 O O . THR A 1 167 ? -28.706 30.237 23.654 1.00 39.53 167 THR A O 1
ATOM 1267 N N . THR A 1 168 ? -30.238 29.382 22.245 1.00 40.56 168 THR A N 1
ATOM 1268 C CA . THR A 1 168 ? -30.948 30.623 21.964 1.00 40.56 168 THR A CA 1
ATOM 1269 C C . THR A 1 168 ? -31.625 31.035 23.261 1.00 40.56 168 THR A C 1
ATOM 1271 O O . THR A 1 168 ? -32.497 30.317 23.754 1.00 40.56 168 THR A O 1
ATOM 1274 N N . LEU A 1 169 ? -31.171 32.139 23.857 1.00 40.66 169 LEU A N 1
ATOM 1275 C CA . LEU A 1 169 ? -31.760 32.639 25.091 1.00 40.66 169 LEU A CA 1
ATOM 1276 C C . LEU A 1 169 ? -33.245 32.945 24.873 1.00 40.66 169 LEU A C 1
ATOM 1278 O O . LEU A 1 169 ? -33.594 33.715 23.987 1.00 40.66 169 LEU A O 1
ATOM 1282 N N . GLY A 1 170 ? -34.071 32.406 25.767 1.00 34.34 170 GLY A N 1
ATOM 1283 C CA . GLY A 1 170 ? -35.240 33.093 26.307 1.00 34.34 170 GLY A CA 1
ATOM 1284 C C . GLY A 1 170 ? -36.389 33.406 25.352 1.00 34.34 170 GLY A C 1
ATOM 1285 O O . GLY A 1 170 ? -36.488 34.497 24.803 1.00 34.34 170 GLY A O 1
ATOM 1286 N N . THR A 1 171 ? -37.392 32.534 25.354 1.00 32.94 171 THR A N 1
ATOM 1287 C CA . THR A 1 171 ? -38.786 32.973 25.545 1.00 32.94 171 THR A CA 1
ATOM 1288 C C . THR A 1 171 ? -39.562 31.840 26.223 1.00 32.94 171 THR A C 1
ATOM 1290 O O . THR A 1 171 ? -39.546 30.705 25.756 1.00 32.94 171 THR A O 1
ATOM 1293 N N . ILE A 1 172 ? -40.184 32.133 27.368 1.00 37.75 172 ILE A N 1
ATOM 1294 C CA . ILE A 1 172 ? -41.056 31.224 28.142 1.00 37.75 172 ILE A CA 1
ATOM 1295 C C . ILE A 1 172 ? -42.486 31.832 28.138 1.00 37.75 172 ILE A C 1
ATOM 1297 O O . ILE A 1 172 ? -42.635 32.983 27.729 1.00 37.75 172 ILE A O 1
ATOM 1301 N N . PRO A 1 173 ? -43.556 31.107 28.510 1.00 42.53 173 PRO A N 1
ATOM 1302 C CA . PRO A 1 173 ? -44.311 30.260 27.591 1.00 42.53 173 PRO A CA 1
ATOM 1303 C C . PRO A 1 173 ? -45.767 30.734 27.382 1.00 42.53 173 PRO A C 1
ATOM 1305 O O . PRO A 1 173 ? -46.411 31.229 28.304 1.00 42.53 173 PRO A O 1
ATOM 1308 N N . GLY A 1 174 ? -46.33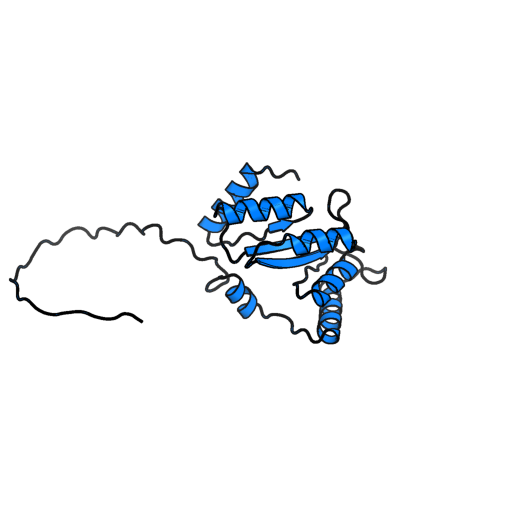3 30.471 26.201 1.00 31.25 174 GLY A N 1
ATOM 1309 C CA . GLY A 1 174 ? -47.787 30.476 25.984 1.00 31.25 174 GLY A CA 1
ATOM 1310 C C . GLY A 1 174 ? -48.336 29.055 26.115 1.00 31.25 174 GLY A C 1
ATOM 1311 O O . GLY A 1 174 ? -47.899 28.171 25.383 1.00 31.25 174 GLY A O 1
ATOM 1312 N N . GLY A 1 175 ? -49.239 28.810 27.067 1.00 31.23 175 GLY A N 1
ATOM 1313 C CA . GLY A 1 175 ? -49.749 27.464 27.358 1.00 31.23 175 GLY A CA 1
ATOM 1314 C C . GLY A 1 175 ? -50.984 27.058 26.545 1.00 31.23 175 GLY A C 1
ATOM 1315 O O . GLY A 1 175 ? -51.792 27.902 26.168 1.00 31.23 175 GLY A O 1
ATOM 1316 N N . ALA A 1 176 ? -51.167 25.747 26.366 1.00 35.06 176 ALA A N 1
ATOM 1317 C CA . ALA A 1 176 ? -52.449 25.096 26.081 1.00 35.06 176 ALA A CA 1
ATOM 1318 C C . ALA A 1 176 ? -52.395 23.625 26.544 1.00 35.06 176 ALA A C 1
ATOM 1320 O O . ALA A 1 176 ? -51.314 23.045 26.655 1.00 35.06 176 ALA A O 1
ATOM 1321 N N . GLN A 1 177 ? -53.551 23.046 26.878 1.00 33.09 177 GLN A N 1
ATOM 1322 C CA . GLN A 1 177 ? -53.666 21.738 27.535 1.00 33.09 177 GLN A CA 1
ATOM 1323 C C . GLN A 1 177 ? -53.758 20.547 26.561 1.00 33.09 177 GLN A C 1
ATOM 1325 O O . GLN A 1 177 ? -53.964 20.696 25.361 1.00 33.09 177 GLN A O 1
ATOM 1330 N N . ALA A 1 178 ? -53.593 19.357 27.141 1.00 32.34 178 ALA A N 1
ATOM 1331 C CA . ALA A 1 178 ? -53.525 18.036 26.525 1.00 32.34 178 ALA A CA 1
ATOM 1332 C C . ALA A 1 178 ? -54.713 17.594 25.645 1.00 32.34 178 ALA A C 1
ATOM 1334 O O . ALA A 1 178 ? -55.863 17.947 25.896 1.00 32.34 178 ALA A O 1
ATOM 1335 N N . SER A 1 179 ? -54.438 16.622 24.768 1.00 33.62 179 SER A N 1
ATOM 1336 C CA . SER A 1 179 ? -55.295 15.438 24.583 1.00 33.62 179 SER A CA 1
ATOM 1337 C C . SER A 1 179 ? -54.463 14.229 24.111 1.00 33.62 179 SER A C 1
ATOM 1339 O O . SER A 1 179 ? -53.301 14.370 23.731 1.00 33.62 179 SER A O 1
ATOM 1341 N N . SER A 1 180 ? -55.020 13.020 24.236 1.00 33.38 180 SER A N 1
ATOM 1342 C CA . SER A 1 180 ? -54.298 11.739 24.163 1.00 33.38 180 SER A CA 1
ATOM 1343 C C . SER A 1 180 ? -54.739 10.835 23.004 1.00 33.38 180 SER A C 1
ATOM 1345 O O . SER A 1 180 ? -55.925 10.526 22.906 1.00 33.38 180 SER A O 1
ATOM 1347 N N . SER A 1 181 ? -53.784 10.350 22.204 1.00 33.53 181 SER A N 1
ATOM 1348 C CA . SER A 1 181 ? -53.746 9.123 21.356 1.00 33.53 181 SER A CA 1
ATOM 1349 C C . SER A 1 181 ? -52.671 9.364 20.275 1.00 33.53 181 SER A C 1
ATOM 1351 O O . SER A 1 181 ? -52.493 10.496 19.851 1.00 33.53 181 SER A O 1
ATOM 1353 N N . ASP A 1 182 ? -51.821 8.425 19.854 1.00 36.72 182 ASP A N 1
ATOM 1354 C CA . ASP A 1 182 ? -52.158 7.097 19.332 1.00 36.72 182 ASP A CA 1
ATOM 1355 C C . ASP A 1 182 ? -50.941 6.124 19.338 1.00 36.72 182 ASP A C 1
ATOM 1357 O O . ASP A 1 182 ? -49.877 6.415 19.892 1.00 36.72 182 ASP A O 1
ATOM 1361 N N . GLN A 1 183 ? -51.105 4.933 18.759 1.00 34.75 183 GLN A N 1
ATOM 1362 C CA . GLN A 1 183 ? -50.252 3.755 18.924 1.00 34.75 183 GLN A CA 1
ATOM 1363 C C . GLN A 1 183 ? -49.269 3.458 17.763 1.00 34.75 183 GLN A C 1
ATOM 1365 O O . GLN A 1 183 ? -49.639 3.516 16.602 1.00 34.75 183 GLN A O 1
ATOM 1370 N N . ARG A 1 184 ? -48.092 2.914 18.134 1.00 34.50 184 ARG A N 1
ATOM 1371 C CA . ARG A 1 184 ? -47.375 1.740 17.545 1.00 34.50 184 ARG A CA 1
ATOM 1372 C C . ARG A 1 184 ? -46.953 1.691 16.045 1.00 34.50 184 ARG A C 1
ATOM 1374 O O . ARG A 1 184 ? -47.746 1.905 15.145 1.00 34.50 184 ARG A O 1
ATOM 1381 N N . ARG A 1 185 ? -45.774 1.054 15.838 1.00 34.28 185 ARG A N 1
ATOM 1382 C CA . ARG A 1 185 ? -45.160 0.513 14.581 1.00 34.28 185 ARG A CA 1
ATOM 1383 C C . ARG A 1 185 ? -44.572 1.567 13.618 1.00 34.28 185 ARG A C 1
ATOM 1385 O O . ARG A 1 185 ? -45.018 2.700 13.627 1.00 34.28 185 ARG A O 1
ATOM 1392 N N . ALA A 1 186 ? -43.555 1.284 12.790 1.00 29.81 186 ALA A N 1
ATOM 1393 C CA . ALA A 1 186 ? -42.730 0.076 12.542 1.00 29.81 186 ALA A CA 1
ATOM 1394 C C . ALA A 1 186 ? -41.220 0.475 12.509 1.00 29.81 186 ALA A C 1
ATOM 1396 O O . ALA A 1 186 ? -40.935 1.664 12.603 1.00 29.81 186 ALA A O 1
ATOM 1397 N N . VAL A 1 187 ? -40.178 -0.373 12.467 1.00 30.27 187 VAL A N 1
ATOM 1398 C CA . VAL A 1 187 ? -39.983 -1.823 12.197 1.00 30.27 187 VAL A CA 1
ATOM 1399 C C . VAL A 1 187 ? -39.982 -2.254 10.714 1.00 30.27 187 VAL A C 1
ATOM 1401 O O . VAL A 1 187 ? -40.923 -2.906 10.263 1.00 30.27 187 VAL A O 1
ATOM 1404 N N . ALA A 1 188 ? -38.885 -1.944 10.006 1.00 33.56 188 ALA A N 1
ATOM 1405 C CA . ALA A 1 188 ? -38.274 -2.739 8.926 1.00 33.56 188 ALA A CA 1
ATOM 1406 C C . ALA A 1 188 ? -36.794 -2.335 8.775 1.00 33.56 188 ALA A C 1
ATOM 1408 O O . ALA A 1 188 ? -36.551 -1.108 8.747 1.00 33.56 188 ALA A O 1
#

Foldseek 3Di:
DDQDPVNVLVVCQVQLQVLHADEQEAFALVSLVVVVVCDVVVSHDPPHEYEYEADDPPGHHLDPVRVVSSVVSHDPRYAYEYAYAAPSGLSRLLVCLVVVHHYDDACVRYQDDPRHGDHPVVRVVSSVVSNVVSVHDDDDPVNVLVSRCADDPRGHDHPCPDPPPPPPDDDDDDDDDDDDDDDDDDDD

Nearest PDB structures (foldseek):
  3c6c-assembly1_A  TM=9.549E-01  e=5.291E-12  Cupriavidus pinatubonensis JMP134
  3lot-assembly1_D  TM=9.560E-01  e=2.067E-09  Archaeoglobus fulgidus
  5zmy-assembly3_E  TM=9.182E-01  e=1.940E-09  Bordetella sp. BK-52
  5zmy-assembly4_G  TM=9.202E-01  e=2.203E-09  Bordetella sp. BK-52
  5zmu-assembly2_C  TM=9.235E-01  e=3.661E-09  Bordetella sp. BK-52

Mean predicted aligned error: 9.0 Å

Organism: NCBI:txid412755

Solvent-accessible surface area (backbone atoms only — not comparable to full-atom values): 11236 Å² total; per-residue (Å²): 139,86,80,51,75,64,56,52,52,52,50,41,46,59,32,37,78,71,19,36,73,66,72,42,80,28,44,37,62,72,44,44,56,45,52,44,49,35,48,77,66,63,63,42,71,80,44,37,41,38,42,34,42,20,45,47,95,92,42,32,48,74,42,70,70,51,50,50,57,44,61,73,54,57,54,86,69,49,50,45,26,22,21,17,41,44,86,27,22,67,60,29,30,52,50,18,56,75,70,74,44,38,67,48,86,41,61,90,44,30,58,58,52,96,91,36,81,61,47,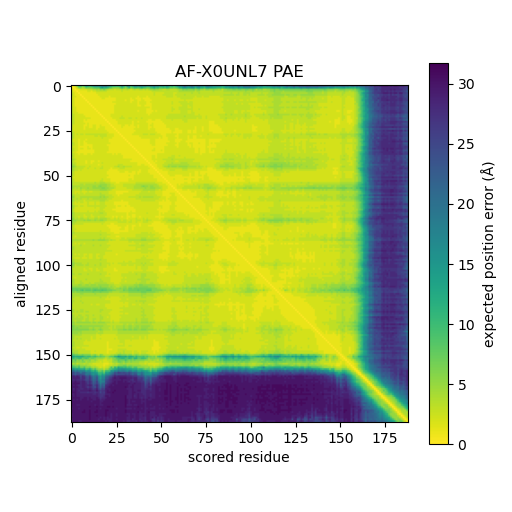58,67,56,56,49,50,54,52,51,54,56,28,53,77,70,74,45,82,83,81,47,80,65,59,53,25,56,70,48,60,26,43,88,96,62,29,26,77,56,82,81,82,60,80,74,74,79,77,75,79,84,86,85,84,88,87,82,84,88,87,92,85,88,82,84,88,82,92,131

Secondary structure (DSSP, 8-state):
----HHHHHHHHHHHHTTT-PPEEEE-SHHHHHHHHHHHHTTSS-SSEEEEEEE--TTS--SSHHHHHHHHHTPPTTEEEEEEESTTHHHHHHHHHHHTT-EE--STTT-SEETTEE--HHHHHHHHHHHHHHTTPPPPPHHHHHHHTT--GGGPPPPP-----------------------------